Protein AF-A0A5M8P0I9-F1 (afdb_monomer_lite)

Radius of gyration: 17.27 Å; chains: 1; bounding box: 38×40×45 Å

pLDDT: mean 77.03, std 17.93, range [34.84, 97.38]

InterPro domains:
  IPR008886 Uncharacterised protein family UPF0227/Esterase YqiA [PF05728] (4-150)
  IPR029058 Alpha/Beta hydrolase fold [G3DSA:3.40.50.1820] (1-199)
  IPR029058 Alpha/Beta hydrolase fold [SSF53474] (3-134)

Sequence (243 aa):
MKTCIYIHGLESKGNSRTAGILCEEFAGILGIVEPKIDYSDIQSVVETIKVAIAKSSSCFLIGSSMGGFVALQFPSVPKILINPALRPTETGIAKRHPQLQSQLSTFLELERYIVEHEIQNCNLGDREDSLFTYGLFGLNDELFSYRAEFERDFNYTLPRNHIFTCPDGHRLSEATVRNQLKTLIEYYLIDSTIFHESHPYYSTFPLFGFDEEEYKRLGIEPPSEERFAKLTADREKILSKLK

Foldseek 3Di:
DEEEEEQEDAPDQDPDPLLVLVCVLCPVQYHYHYDGDHPLPLVVVLLSVVLVCLVGLHYAYEAAACRLLSSLLQQLHAYEYEQYPLQCLPLCVCVVDVSSVVCVVVSVVSSVSSLVPRQVCLQVVVHPSNVRYAYEYAPAAPRDHCQVVCCVSNVHDDDPDRYHYDPDYSDDDSVCSNPVVVVSVLVSLVVVLVVCVVPVVVLPDQSRPDDPVRCVVSVHDGQDPVSSVVVVVSSVVSVVVSD

Structure (mmCIF, N/CA/C/O backbone):
data_AF-A0A5M8P0I9-F1
#
_entry.id   AF-A0A5M8P0I9-F1
#
loop_
_atom_site.group_PDB
_atom_site.id
_atom_site.type_symbol
_atom_site.label_atom_id
_atom_site.label_alt_id
_atom_site.label_comp_id
_atom_site.label_asym_id
_atom_site.label_entity_id
_atom_site.label_seq_id
_atom_site.pdbx_PDB_ins_code
_atom_site.Cartn_x
_atom_site.Cartn_y
_atom_site.Cartn_z
_atom_site.occupancy
_atom_site.B_iso_or_equiv
_atom_site.auth_seq_id
_atom_site.auth_comp_id
_atom_site.auth_asym_id
_atom_site.auth_atom_id
_atom_site.pdbx_PDB_model_num
ATOM 1 N N . MET A 1 1 ? -15.937 4.176 11.740 1.00 73.00 1 MET A N 1
ATOM 2 C CA . MET A 1 1 ? -15.913 3.153 10.680 1.00 73.00 1 MET A CA 1
ATOM 3 C C . MET A 1 1 ? -14.477 3.089 10.195 1.00 73.00 1 MET A C 1
ATOM 5 O O . MET A 1 1 ? -13.906 4.154 9.975 1.00 73.00 1 MET A O 1
ATOM 9 N N . LYS A 1 2 ? -13.865 1.902 10.106 1.00 85.12 2 LYS A N 1
ATOM 10 C CA . LYS A 1 2 ? -12.466 1.772 9.662 1.00 85.12 2 LYS A CA 1
ATOM 11 C C . LYS A 1 2 ? -12.375 2.064 8.159 1.00 85.12 2 LYS A C 1
ATOM 13 O O . LYS A 1 2 ? -13.275 1.695 7.403 1.00 85.12 2 LYS A O 1
ATOM 18 N N . THR A 1 3 ? -11.330 2.774 7.748 1.00 92.69 3 THR A N 1
ATOM 19 C CA . THR A 1 3 ? -11.132 3.215 6.360 1.00 92.69 3 THR A CA 1
ATOM 20 C C . THR A 1 3 ? -9.980 2.449 5.717 1.00 92.69 3 THR A C 1
ATOM 22 O O . THR A 1 3 ? -8.895 2.368 6.279 1.00 92.69 3 THR A O 1
ATOM 25 N N . CYS A 1 4 ? -10.203 1.892 4.535 1.00 95.25 4 CYS A N 1
ATOM 26 C CA . CYS A 1 4 ? -9.159 1.367 3.668 1.00 95.25 4 CYS A CA 1
ATOM 27 C C . CYS A 1 4 ? -8.784 2.453 2.661 1.00 95.25 4 CYS A C 1
ATOM 29 O O . CYS A 1 4 ? -9.618 2.845 1.842 1.00 95.25 4 CYS A O 1
ATOM 31 N N . ILE A 1 5 ? -7.537 2.918 2.695 1.00 97.00 5 ILE A N 1
ATOM 32 C CA . ILE A 1 5 ? -6.997 3.819 1.674 1.00 97.00 5 ILE A CA 1
ATOM 33 C C . ILE A 1 5 ? -6.276 2.956 0.637 1.00 97.00 5 ILE A C 1
ATOM 35 O O . ILE A 1 5 ? -5.199 2.422 0.900 1.00 97.00 5 ILE A O 1
ATOM 39 N N . TYR A 1 6 ? -6.890 2.789 -0.532 1.00 97.38 6 TYR A N 1
ATOM 40 C CA . TYR A 1 6 ? -6.324 2.038 -1.646 1.00 97.38 6 TYR A CA 1
ATOM 41 C C . TYR A 1 6 ? -5.445 2.949 -2.513 1.00 97.38 6 TYR A C 1
ATOM 43 O O . TYR A 1 6 ? -5.921 3.914 -3.109 1.00 97.38 6 TYR A O 1
ATOM 51 N N . ILE A 1 7 ? -4.158 2.624 -2.595 1.00 97.31 7 ILE A N 1
ATOM 52 C CA . ILE A 1 7 ? -3.129 3.346 -3.341 1.00 97.31 7 ILE A CA 1
ATOM 53 C C . ILE A 1 7 ? -2.807 2.536 -4.598 1.00 97.31 7 ILE A C 1
ATOM 55 O O . ILE A 1 7 ? -2.229 1.444 -4.540 1.00 97.31 7 ILE A O 1
ATOM 59 N N . HIS A 1 8 ? -3.220 3.058 -5.750 1.00 94.69 8 HIS A N 1
ATOM 60 C CA . HIS A 1 8 ? -3.099 2.360 -7.026 1.00 94.69 8 HIS A CA 1
ATOM 61 C C . HIS A 1 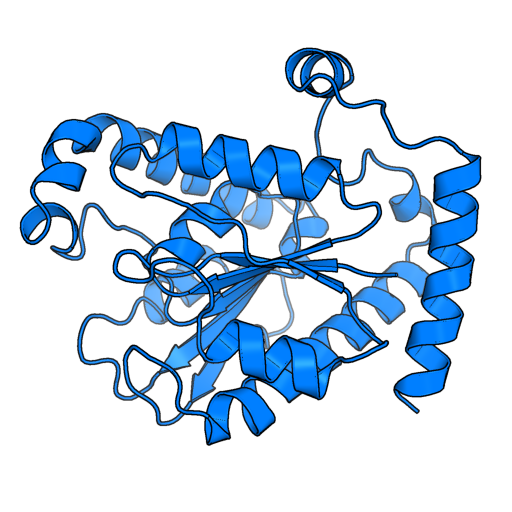8 ? -1.674 2.400 -7.601 1.00 94.69 8 HIS A C 1
ATOM 63 O O . HIS A 1 8 ? -0.868 3.238 -7.229 1.00 94.69 8 HIS A O 1
ATOM 69 N N . GLY A 1 9 ? -1.364 1.515 -8.554 1.00 91.88 9 GLY A N 1
ATOM 70 C CA . GLY A 1 9 ? -0.065 1.502 -9.241 1.00 91.88 9 GLY A CA 1
ATOM 71 C C . GLY A 1 9 ? 0.132 2.646 -10.250 1.00 91.88 9 GLY A C 1
ATOM 72 O O . GLY A 1 9 ? -0.800 3.389 -10.559 1.00 91.88 9 GLY A O 1
ATOM 73 N N . LEU A 1 10 ? 1.348 2.730 -10.805 1.00 86.44 10 LEU A N 1
ATOM 74 C CA . LEU A 1 10 ? 1.857 3.826 -11.648 1.00 86.44 10 LEU A CA 1
ATOM 75 C C . LEU A 1 10 ? 0.985 4.183 -12.865 1.00 86.44 10 LEU A C 1
ATOM 77 O O . LEU A 1 10 ? 0.804 5.355 -13.173 1.00 86.44 10 LEU A O 1
ATOM 81 N N . GLU A 1 11 ? 0.456 3.183 -13.569 1.00 79.50 11 GLU A N 1
ATOM 82 C CA . GLU A 1 11 ? -0.328 3.391 -14.799 1.00 79.50 11 GLU A CA 1
ATOM 83 C C . GLU A 1 11 ? -1.844 3.445 -14.559 1.00 79.50 11 GLU A C 1
ATOM 85 O O . GLU A 1 11 ? -2.632 3.543 -15.502 1.00 79.50 11 GLU A O 1
ATOM 90 N N . SER A 1 12 ? -2.274 3.354 -13.301 1.00 77.81 12 SER A N 1
ATOM 91 C CA . SER A 1 12 ? -3.680 3.508 -12.936 1.00 77.81 12 SER A CA 1
ATOM 92 C C . SER A 1 12 ? -4.015 4.995 -12.782 1.00 77.81 12 SER A C 1
ATOM 94 O O . SER A 1 12 ? -3.170 5.784 -12.373 1.00 77.81 12 SER A O 1
ATOM 96 N N . LYS A 1 13 ? -5.244 5.394 -13.127 1.00 62.38 13 LYS A N 1
ATOM 97 C CA . LYS A 1 13 ? -5.712 6.797 -13.090 1.00 62.38 13 LYS A CA 1
ATOM 98 C C . LYS A 1 13 ? -6.834 7.017 -12.058 1.00 62.38 13 LYS A C 1
ATOM 100 O O . LYS A 1 13 ? -7.687 7.884 -12.244 1.00 62.38 13 LYS A O 1
ATOM 105 N N . GLY A 1 14 ? -6.855 6.208 -10.996 1.00 61.22 14 GLY A N 1
ATOM 106 C CA . GLY A 1 14 ? -7.993 6.062 -10.077 1.00 61.22 14 GLY A CA 1
ATOM 107 C C . GLY A 1 14 ? -9.139 5.221 -10.661 1.00 61.22 14 GLY A C 1
ATOM 108 O O . GLY A 1 14 ? -9.108 4.852 -11.837 1.00 61.22 14 GLY A O 1
ATOM 109 N N . ASN A 1 15 ? -10.144 4.906 -9.836 1.00 63.69 15 ASN A N 1
ATOM 110 C CA . ASN A 1 15 ? -11.206 3.931 -10.123 1.00 63.69 15 ASN A CA 1
ATOM 111 C C . ASN A 1 15 ? -10.649 2.565 -10.537 1.00 63.69 15 ASN A C 1
ATOM 113 O O . ASN A 1 15 ? -11.092 1.964 -11.523 1.00 63.69 15 ASN A O 1
ATOM 117 N N . SER A 1 16 ? -9.633 2.078 -9.826 1.00 81.69 16 SER A N 1
ATOM 118 C CA . SER A 1 16 ? -9.094 0.758 -10.121 1.00 81.69 16 SER A CA 1
ATOM 119 C C . SER A 1 16 ? -10.180 -0.302 -9.947 1.00 81.69 16 SER A C 1
ATOM 121 O O . SER A 1 16 ? -11.006 -0.246 -9.034 1.00 81.69 16 SER A O 1
ATOM 123 N N . ARG A 1 17 ? -10.152 -1.320 -10.815 1.00 90.25 17 ARG A N 1
ATOM 124 C CA . ARG A 1 17 ? -11.049 -2.480 -10.704 1.00 90.25 17 ARG A CA 1
ATOM 125 C C . ARG A 1 17 ? -11.017 -3.066 -9.290 1.00 90.25 17 ARG A C 1
ATOM 127 O O . ARG A 1 17 ? -12.058 -3.403 -8.745 1.00 90.25 17 ARG A O 1
ATOM 134 N N . THR A 1 18 ? -9.827 -3.147 -8.697 1.00 92.50 18 THR A N 1
ATOM 135 C CA . THR A 1 18 ? -9.636 -3.640 -7.332 1.00 92.50 18 THR A CA 1
ATOM 136 C C . THR A 1 18 ? -10.385 -2.787 -6.313 1.00 92.50 18 THR A C 1
ATOM 138 O O . THR A 1 18 ? -11.168 -3.339 -5.552 1.00 92.50 18 THR A O 1
ATOM 141 N N . ALA A 1 19 ? -10.211 -1.460 -6.315 1.00 92.81 19 ALA A N 1
ATOM 142 C CA . ALA A 1 19 ? -10.924 -0.583 -5.385 1.00 92.81 19 ALA A CA 1
ATOM 143 C C . ALA A 1 19 ? -12.449 -0.654 -5.570 1.00 92.81 19 ALA A C 1
ATOM 145 O O . ALA A 1 19 ? -13.178 -0.679 -4.581 1.00 92.81 19 ALA A O 1
ATOM 146 N N . GLY A 1 20 ? -12.924 -0.754 -6.817 1.00 93.88 20 GLY A N 1
ATOM 147 C CA . GLY A 1 20 ? -14.343 -0.950 -7.127 1.00 93.88 20 GLY A CA 1
ATOM 148 C C . GLY A 1 20 ? -14.906 -2.231 -6.508 1.00 93.88 20 GLY A C 1
ATOM 149 O O . GLY A 1 20 ? -15.881 -2.171 -5.764 1.00 93.88 20 GLY A O 1
ATOM 150 N N . ILE A 1 21 ? -14.237 -3.368 -6.726 1.00 95.38 21 ILE A N 1
ATOM 151 C CA . ILE A 1 21 ? -14.630 -4.654 -6.131 1.00 95.38 21 ILE A CA 1
ATOM 152 C C . ILE A 1 21 ? -14.601 -4.579 -4.600 1.00 95.38 21 ILE A C 1
ATOM 154 O O . ILE A 1 21 ? -15.533 -5.036 -3.948 1.00 95.38 21 ILE A O 1
ATOM 158 N N . LEU A 1 22 ? -13.564 -3.982 -4.004 1.00 94.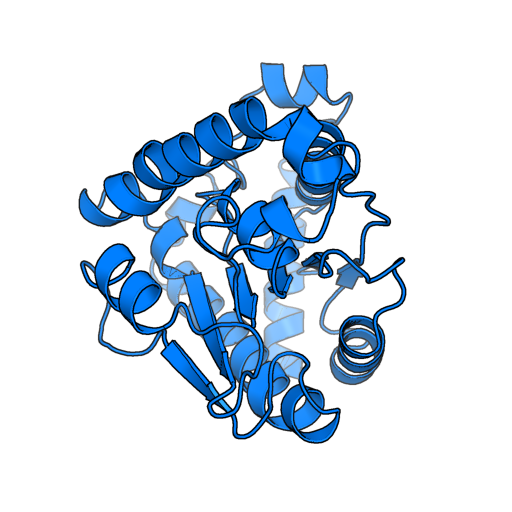94 22 LEU A N 1
ATOM 159 C CA . LEU A 1 22 ? -13.484 -3.832 -2.547 1.00 94.94 22 LEU A CA 1
ATOM 160 C C . LEU A 1 22 ? -14.620 -2.958 -1.994 1.00 94.94 22 LEU A C 1
ATOM 162 O O . LEU A 1 22 ? -15.134 -3.238 -0.914 1.00 94.94 22 LEU A O 1
ATOM 166 N N . CYS A 1 23 ? -15.029 -1.919 -2.724 1.00 95.25 23 CYS A N 1
ATOM 167 C CA . CYS A 1 23 ? -16.162 -1.073 -2.350 1.00 95.25 23 CYS A CA 1
ATOM 168 C C . CYS A 1 23 ? -17.477 -1.866 -2.326 1.00 95.25 23 CYS A C 1
ATOM 170 O O . CYS A 1 23 ? -18.272 -1.699 -1.403 1.00 95.25 23 CYS A O 1
ATOM 172 N N . GLU A 1 24 ? -17.677 -2.760 -3.299 1.00 95.12 24 GLU A N 1
ATOM 173 C CA . GLU A 1 24 ? -18.827 -3.670 -3.345 1.00 95.12 24 GLU A CA 1
ATOM 174 C C . GLU A 1 24 ? -18.795 -4.689 -2.196 1.00 95.12 24 GLU A C 1
ATOM 176 O O . GLU A 1 24 ? -19.760 -4.798 -1.442 1.00 95.12 24 GLU A O 1
ATOM 181 N N . GLU A 1 25 ? -17.680 -5.407 -2.036 1.00 92.50 25 GLU A N 1
ATOM 182 C CA . GLU A 1 25 ? -17.529 -6.499 -1.061 1.00 92.50 25 GLU A CA 1
ATOM 183 C C . GLU A 1 25 ? -17.620 -6.021 0.394 1.00 92.50 25 GLU A C 1
ATOM 185 O O . GLU A 1 25 ? -18.135 -6.732 1.256 1.00 92.50 25 GLU A O 1
ATOM 190 N N . PHE A 1 26 ? -17.143 -4.807 0.683 1.00 92.94 26 PHE A N 1
ATOM 191 C CA . PHE A 1 26 ? -17.115 -4.248 2.037 1.00 92.94 26 PHE A CA 1
ATOM 192 C C . PHE A 1 26 ? -18.139 -3.128 2.257 1.00 92.94 26 PHE A C 1
ATOM 194 O O . PHE A 1 26 ? -18.014 -2.347 3.211 1.00 92.94 26 PHE A O 1
ATOM 201 N N . ALA A 1 27 ? -19.174 -3.053 1.416 1.00 92.75 27 ALA A N 1
ATOM 202 C CA . ALA A 1 27 ? -20.224 -2.047 1.514 1.00 92.75 27 ALA A CA 1
ATOM 203 C C . ALA A 1 27 ? -20.867 -2.027 2.916 1.00 92.75 27 ALA A C 1
ATOM 205 O O . ALA A 1 27 ? -21.425 -3.006 3.412 1.00 92.75 27 ALA A O 1
ATOM 206 N N . GLY A 1 28 ? -20.781 -0.877 3.591 1.00 88.00 28 GLY A N 1
ATOM 207 C CA . GLY A 1 28 ? -21.314 -0.698 4.945 1.00 88.00 28 GLY A CA 1
ATOM 208 C C . GLY A 1 28 ? -20.509 -1.381 6.061 1.00 88.00 28 GLY A C 1
ATOM 209 O O . GLY A 1 28 ? -20.982 -1.397 7.205 1.00 88.00 28 GLY A O 1
ATOM 210 N N . ILE A 1 29 ? -19.332 -1.931 5.749 1.00 87.50 29 ILE A N 1
ATOM 211 C CA . ILE A 1 29 ? -18.356 -2.490 6.699 1.00 87.50 29 ILE A CA 1
ATOM 212 C C . ILE A 1 29 ? -17.117 -1.585 6.757 1.00 87.50 29 ILE A C 1
ATOM 214 O O . ILE A 1 29 ? -16.729 -1.153 7.844 1.00 87.50 29 ILE A O 1
ATOM 218 N N . LEU A 1 30 ? -16.541 -1.249 5.597 1.00 90.50 30 LEU A N 1
ATOM 219 C CA . LEU A 1 30 ? -15.376 -0.371 5.465 1.00 90.50 30 LEU A CA 1
ATOM 220 C C . LEU A 1 30 ? -15.691 0.853 4.607 1.00 90.50 30 LEU A C 1
ATOM 222 O O . LEU A 1 30 ? -16.445 0.781 3.639 1.00 90.50 30 LEU A O 1
ATOM 226 N N . GLY A 1 31 ? -15.055 1.978 4.932 1.00 93.69 31 GLY A N 1
ATOM 227 C CA . GLY A 1 31 ? -14.925 3.075 3.976 1.00 93.69 31 GLY A CA 1
ATOM 228 C C . GLY A 1 31 ? -13.782 2.768 3.017 1.00 93.69 31 GLY A C 1
ATOM 229 O O . GLY A 1 31 ? -12.651 2.646 3.474 1.00 93.69 31 GLY A O 1
ATOM 230 N N . ILE A 1 32 ? -14.046 2.640 1.717 1.00 95.19 32 ILE A N 1
ATOM 231 C CA . ILE A 1 32 ? -12.990 2.494 0.706 1.00 95.19 32 ILE A CA 1
ATOM 232 C C . ILE A 1 32 ? -12.711 3.866 0.092 1.00 95.19 32 ILE A C 1
ATOM 234 O O . ILE A 1 32 ? -13.604 4.494 -0.474 1.00 95.19 32 ILE A O 1
ATOM 238 N N . VAL A 1 33 ? -11.472 4.337 0.218 1.00 94.88 33 VAL A N 1
ATOM 239 C CA . VAL A 1 33 ? -11.001 5.601 -0.355 1.00 94.88 33 VAL A CA 1
ATOM 240 C C . VAL A 1 33 ? -9.885 5.291 -1.339 1.00 94.88 33 VAL A C 1
ATOM 242 O O . VAL A 1 33 ? -8.885 4.693 -0.965 1.00 94.88 33 VAL A O 1
ATOM 245 N N . GLU A 1 34 ? -10.030 5.728 -2.586 1.00 94.69 34 GLU A N 1
ATOM 246 C CA . GLU A 1 34 ? -8.976 5.652 -3.601 1.00 94.69 34 GLU A CA 1
ATOM 247 C C . GLU A 1 34 ? -8.584 7.079 -4.012 1.00 94.69 34 GLU A C 1
ATOM 249 O O . GLU A 1 34 ? -9.288 7.710 -4.810 1.00 94.69 34 GLU A O 1
ATOM 254 N N . PRO A 1 35 ? -7.506 7.642 -3.436 1.00 93.56 35 PRO A N 1
ATOM 255 C CA . PRO A 1 35 ? -7.041 8.968 -3.810 1.00 93.56 35 PRO A CA 1
ATOM 256 C C . PRO A 1 35 ? -6.616 9.004 -5.280 1.00 93.56 35 PRO A C 1
ATOM 258 O O . PRO A 1 35 ? -5.962 8.088 -5.777 1.00 93.56 35 PRO A O 1
ATOM 261 N N . LYS A 1 36 ? -6.963 10.090 -5.976 1.00 90.81 36 LYS A N 1
ATOM 262 C CA . LYS A 1 36 ? -6.436 10.358 -7.317 1.00 90.81 36 LYS A CA 1
ATOM 263 C C . LYS A 1 36 ? -5.003 10.850 -7.173 1.00 90.81 36 LYS A C 1
ATOM 265 O O . LYS A 1 36 ? -4.795 11.924 -6.615 1.00 90.81 36 LYS A O 1
ATOM 270 N N . ILE A 1 37 ? -4.048 10.072 -7.664 1.00 91.19 37 ILE A N 1
ATOM 271 C CA . ILE A 1 37 ? -2.619 10.360 -7.528 1.00 91.19 37 ILE A CA 1
ATOM 272 C C . ILE A 1 37 ? -1.937 10.352 -8.896 1.00 91.19 37 ILE A C 1
ATOM 274 O O . ILE A 1 37 ? -2.316 9.587 -9.785 1.00 91.19 37 ILE A O 1
ATOM 278 N N . ASP A 1 38 ? -0.931 11.212 -9.050 1.00 90.06 38 ASP A N 1
ATOM 279 C CA . ASP A 1 38 ? -0.070 11.283 -10.229 1.00 90.06 38 ASP A CA 1
ATOM 280 C C . ASP A 1 38 ? 1.391 11.130 -9.809 1.00 90.06 38 ASP A C 1
ATOM 282 O O . ASP A 1 38 ? 1.952 11.959 -9.099 1.00 90.06 38 ASP A O 1
ATOM 286 N N . TYR A 1 39 ? 2.013 10.055 -10.273 1.00 89.62 39 TYR A N 1
ATOM 287 C CA . TYR A 1 39 ? 3.393 9.707 -9.956 1.00 89.62 39 TYR A CA 1
ATOM 288 C C . TYR A 1 39 ? 4.439 10.557 -10.690 1.00 89.62 39 TYR A C 1
ATOM 290 O O . TYR A 1 39 ? 5.638 10.367 -10.471 1.00 89.62 39 TYR A O 1
ATOM 298 N N . SER A 1 40 ? 4.028 11.497 -11.548 1.00 87.62 40 SER A N 1
ATOM 299 C CA . SER A 1 40 ? 4.942 12.516 -12.079 1.00 87.62 40 SER A CA 1
ATOM 300 C C . SER A 1 40 ? 5.510 13.437 -10.994 1.00 87.62 40 SER A C 1
ATOM 302 O O . SER A 1 40 ? 6.485 14.130 -11.262 1.00 87.62 40 SER A O 1
ATOM 304 N N . ASP A 1 41 ? 4.908 13.447 -9.803 1.00 90.81 41 ASP A N 1
ATOM 305 C CA . ASP A 1 41 ? 5.413 14.109 -8.601 1.00 90.81 41 ASP A CA 1
ATOM 306 C C . ASP A 1 41 ? 5.192 13.201 -7.380 1.00 90.81 41 ASP A C 1
ATOM 308 O O . ASP A 1 41 ? 4.130 13.199 -6.752 1.00 90.81 41 ASP A O 1
ATOM 312 N N . ILE A 1 42 ? 6.202 12.399 -7.040 1.00 91.88 42 ILE A N 1
ATOM 313 C CA . ILE A 1 42 ? 6.111 11.421 -5.950 1.00 91.88 42 ILE A CA 1
ATOM 314 C C . ILE A 1 42 ? 5.903 12.081 -4.579 1.00 91.88 42 ILE A C 1
ATOM 316 O O . ILE A 1 42 ? 5.238 11.500 -3.721 1.00 91.88 42 ILE A O 1
ATOM 320 N N . GLN A 1 43 ? 6.410 13.300 -4.363 1.00 91.88 43 GLN A N 1
ATOM 321 C CA . GLN A 1 43 ? 6.218 14.010 -3.095 1.00 91.88 43 GLN A CA 1
ATOM 322 C C . GLN A 1 43 ? 4.760 14.434 -2.931 1.00 91.88 43 GLN A C 1
ATOM 324 O O . GLN A 1 43 ? 4.178 14.239 -1.863 1.00 91.88 43 GLN A O 1
ATOM 329 N N . SER A 1 44 ? 4.144 14.934 -4.003 1.00 93.81 44 SER A N 1
ATOM 330 C CA . SER A 1 44 ? 2.716 15.265 -4.019 1.00 93.81 44 SER A CA 1
ATOM 331 C C . SER A 1 44 ? 1.833 14.035 -3.783 1.00 93.81 44 SER A C 1
ATOM 333 O O . SER A 1 44 ? 0.828 14.113 -3.068 1.00 93.81 44 SER A O 1
ATOM 335 N N . VAL A 1 45 ? 2.231 12.864 -4.299 1.00 95.19 45 VAL A N 1
ATOM 336 C CA . VAL A 1 45 ? 1.553 11.593 -3.993 1.00 95.19 45 VAL A CA 1
ATOM 337 C C . VAL A 1 45 ? 1.620 11.278 -2.500 1.00 95.19 45 VAL A C 1
ATOM 339 O O . VAL A 1 45 ? 0.579 11.031 -1.891 1.00 95.19 45 VAL A O 1
ATOM 342 N N . VAL A 1 46 ? 2.810 11.315 -1.893 1.00 95.00 46 VAL A N 1
ATOM 343 C CA . VAL A 1 46 ? 2.981 11.057 -0.451 1.00 95.00 46 VAL A CA 1
ATOM 344 C C . VAL A 1 46 ? 2.136 12.030 0.377 1.00 95.00 46 VAL A C 1
ATOM 346 O O . VAL A 1 46 ? 1.401 11.600 1.263 1.00 95.00 46 VAL A O 1
ATOM 349 N N . GLU A 1 47 ? 2.149 13.321 0.048 1.00 94.06 47 GLU A N 1
ATOM 350 C CA . GLU A 1 47 ? 1.344 14.332 0.744 1.00 94.06 47 GLU A CA 1
ATOM 351 C C . GLU A 1 47 ? -0.168 14.077 0.593 1.00 94.06 47 GLU A C 1
ATOM 353 O O . GLU A 1 47 ? -0.931 14.139 1.557 1.00 94.06 47 GLU A O 1
ATOM 358 N N . THR A 1 48 ? -0.615 13.676 -0.598 1.00 95.88 48 THR A N 1
ATOM 359 C CA . THR A 1 48 ? -2.019 13.315 -0.843 1.00 95.88 48 THR A CA 1
ATOM 360 C C . THR A 1 48 ? -2.470 12.149 0.040 1.00 95.88 48 THR A C 1
ATOM 362 O O . THR A 1 48 ? -3.555 12.196 0.630 1.00 95.88 48 THR A O 1
ATOM 365 N N . ILE A 1 49 ? -1.643 11.107 0.164 1.00 96.25 49 ILE A N 1
ATOM 366 C CA . ILE A 1 49 ? -1.945 9.957 1.025 1.00 96.25 49 ILE A CA 1
ATOM 367 C C . ILE A 1 49 ? -1.927 10.363 2.498 1.00 96.25 49 ILE A C 1
ATOM 369 O O . ILE A 1 49 ? -2.828 9.985 3.248 1.00 96.25 49 ILE A O 1
ATOM 373 N N . LYS A 1 50 ? -0.975 11.203 2.904 1.00 92.81 50 LYS A N 1
ATOM 374 C CA . LYS A 1 50 ? -0.890 11.736 4.265 1.00 92.81 50 LYS A CA 1
ATOM 375 C C . LYS A 1 50 ? -2.154 12.490 4.677 1.00 92.81 50 LYS A C 1
ATOM 377 O O . LYS A 1 50 ? -2.713 12.236 5.743 1.00 92.81 50 LYS A O 1
ATOM 382 N N . VAL A 1 51 ? -2.668 13.355 3.802 1.00 92.94 51 VAL A N 1
ATOM 383 C CA . VAL A 1 51 ? -3.941 14.060 4.010 1.00 92.94 51 VAL A CA 1
ATOM 384 C C . VAL A 1 51 ? -5.114 13.079 4.119 1.00 92.94 51 VAL A C 1
ATOM 386 O O . VAL A 1 51 ? -6.005 13.277 4.948 1.00 92.94 51 VAL A O 1
ATOM 389 N N . ALA A 1 52 ? -5.143 12.017 3.308 1.00 92.94 52 ALA A N 1
ATOM 390 C CA . ALA A 1 52 ? -6.189 10.995 3.380 1.00 92.94 52 ALA A CA 1
ATOM 391 C C . ALA A 1 52 ? -6.157 10.217 4.711 1.00 92.94 52 ALA A C 1
ATOM 393 O O . ALA A 1 52 ? -7.213 9.961 5.300 1.00 92.94 52 ALA A O 1
ATOM 394 N N . ILE A 1 53 ? -4.958 9.900 5.209 1.00 89.75 53 ILE A N 1
ATOM 395 C CA . ILE A 1 53 ? -4.742 9.280 6.522 1.00 89.75 53 ILE A CA 1
ATOM 396 C C . ILE A 1 53 ? -5.257 10.207 7.626 1.00 89.75 53 ILE A C 1
ATOM 398 O O . ILE A 1 53 ? -6.121 9.803 8.397 1.00 89.75 53 ILE A O 1
ATOM 402 N N . ALA A 1 54 ? -4.825 11.470 7.652 1.00 87.25 54 ALA A N 1
ATOM 403 C CA . ALA A 1 54 ? -5.205 12.432 8.691 1.00 87.25 54 ALA A CA 1
ATOM 404 C C . ALA A 1 54 ? -6.717 12.751 8.721 1.00 87.25 54 ALA A C 1
ATOM 406 O O . ALA A 1 54 ? -7.298 13.010 9.777 1.00 87.25 54 ALA A O 1
ATOM 407 N N . LYS A 1 55 ? -7.400 12.688 7.570 1.00 88.12 55 LYS A N 1
ATOM 408 C CA . LYS A 1 55 ? -8.869 12.808 7.496 1.00 88.12 55 LYS A CA 1
ATOM 409 C C . LYS A 1 55 ? -9.597 11.584 8.056 1.00 88.12 55 LYS A C 1
ATOM 411 O O . LYS A 1 55 ? -10.762 11.690 8.447 1.00 88.12 55 LYS A O 1
ATOM 416 N N . SER A 1 56 ? -8.932 10.437 8.128 1.00 83.31 56 SER A N 1
ATOM 417 C CA . SER A 1 56 ? -9.505 9.181 8.603 1.00 83.31 56 SER A CA 1
ATOM 418 C C . SER A 1 56 ? -9.319 9.036 10.113 1.00 83.31 56 SER A C 1
ATOM 420 O O . SER A 1 56 ? -8.242 9.258 10.644 1.00 83.31 56 SER A O 1
ATOM 422 N N . SER A 1 57 ? -10.367 8.642 10.840 1.00 76.62 57 SER A N 1
ATOM 423 C CA . SER A 1 57 ? -10.253 8.421 12.293 1.00 76.62 57 SER A CA 1
ATOM 424 C C . SER A 1 57 ? -9.542 7.109 12.642 1.00 76.62 57 SER A C 1
ATOM 426 O O . SER A 1 57 ? -8.959 6.992 13.706 1.00 76.62 57 SER A O 1
ATOM 428 N N . SER A 1 58 ? -9.632 6.107 11.768 1.00 82.44 58 SER A N 1
ATOM 429 C CA . SER A 1 58 ? -8.902 4.839 11.838 1.00 82.44 58 SER A CA 1
ATOM 430 C C . SER A 1 58 ? -8.775 4.326 10.411 1.00 82.44 58 SER A C 1
ATOM 432 O O . SER A 1 58 ? -9.791 4.214 9.711 1.00 82.44 58 SER A O 1
ATOM 434 N N . CYS A 1 59 ? -7.551 4.060 9.959 1.00 89.06 59 CYS A N 1
ATOM 435 C CA . CYS A 1 59 ? -7.324 3.571 8.608 1.00 89.06 59 CYS A CA 1
ATOM 436 C C . CYS A 1 59 ? -6.231 2.512 8.514 1.00 89.06 59 CYS A C 1
ATOM 438 O O . CYS A 1 59 ? -5.477 2.274 9.453 1.00 89.06 59 CYS A O 1
ATOM 440 N N . PHE A 1 60 ? -6.202 1.854 7.365 1.00 91.81 60 PHE A N 1
ATOM 441 C CA . PHE A 1 60 ? -5.101 1.026 6.905 1.00 91.81 60 PHE A CA 1
ATOM 442 C C . PHE A 1 60 ? -4.924 1.241 5.407 1.00 91.81 60 PHE A C 1
ATOM 444 O O . PHE A 1 60 ? -5.846 1.700 4.721 1.00 91.81 60 PHE A O 1
ATOM 451 N N . LEU A 1 61 ? -3.738 0.925 4.909 1.00 95.44 61 LEU A N 1
ATOM 452 C CA . LEU A 1 61 ? -3.384 1.123 3.513 1.00 95.44 61 LEU A CA 1
ATOM 453 C C . LEU A 1 61 ? -3.486 -0.194 2.752 1.00 95.44 61 LEU A C 1
ATOM 455 O O . LEU A 1 61 ? -3.127 -1.254 3.260 1.00 95.4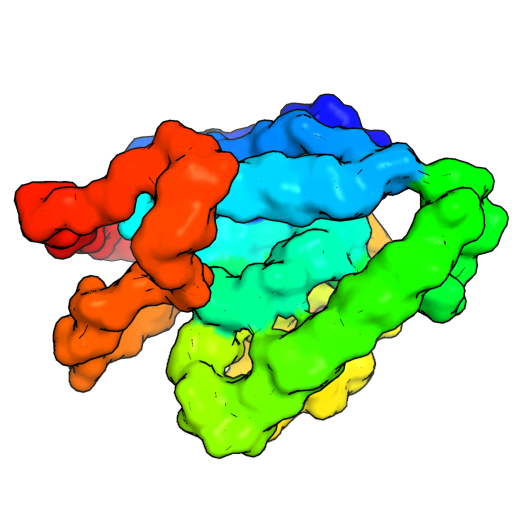4 61 LEU A O 1
ATOM 459 N N . ILE A 1 62 ? -3.918 -0.124 1.499 1.00 97.31 62 ILE A N 1
ATOM 460 C CA . ILE A 1 62 ? -3.670 -1.186 0.527 1.00 97.31 62 ILE A CA 1
ATOM 461 C C . ILE A 1 62 ? -2.891 -0.570 -0.621 1.00 97.31 62 ILE A C 1
ATOM 463 O O . ILE A 1 62 ? -3.410 0.300 -1.310 1.00 97.31 62 ILE A O 1
ATOM 467 N N . GLY A 1 63 ? -1.651 -1.000 -0.827 1.00 96.81 63 GLY A N 1
ATOM 468 C CA . GLY A 1 63 ? -0.783 -0.458 -1.869 1.00 96.81 63 GLY A CA 1
ATOM 469 C C . GLY A 1 63 ? -0.460 -1.504 -2.923 1.00 96.81 63 GLY A C 1
ATOM 470 O O . GLY A 1 63 ? 0.080 -2.554 -2.591 1.00 96.81 63 GLY A O 1
ATOM 471 N N . SER A 1 64 ? -0.746 -1.222 -4.196 1.00 95.56 64 SER A N 1
ATOM 472 C CA . SER A 1 64 ? -0.406 -2.125 -5.306 1.00 95.56 64 SER A CA 1
ATOM 473 C C . SER A 1 64 ? 0.756 -1.593 -6.140 1.00 95.56 64 SER A C 1
ATOM 475 O O . SER A 1 64 ? 0.716 -0.442 -6.575 1.00 95.56 64 SER A O 1
ATOM 477 N N . SER A 1 65 ? 1.773 -2.420 -6.417 1.00 93.75 65 SER A N 1
ATOM 478 C CA . SER A 1 65 ? 2.924 -2.036 -7.251 1.00 93.75 65 SER A CA 1
ATOM 479 C C . SER A 1 65 ? 3.613 -0.774 -6.710 1.00 93.75 65 SER A C 1
ATOM 481 O O . SER A 1 65 ? 4.047 -0.761 -5.555 1.00 93.75 65 SER A O 1
ATOM 483 N N . MET A 1 66 ? 3.670 0.313 -7.487 1.00 93.38 66 MET A N 1
ATOM 484 C CA . MET A 1 66 ? 4.153 1.625 -7.029 1.00 93.38 66 MET A CA 1
ATOM 485 C C . MET A 1 66 ? 3.328 2.209 -5.865 1.00 93.38 66 MET A C 1
ATOM 487 O O . MET A 1 66 ? 3.850 2.942 -5.031 1.00 93.38 66 MET A O 1
ATOM 491 N N . GLY A 1 67 ? 2.049 1.857 -5.743 1.00 95.62 67 GLY A N 1
ATOM 492 C CA . GLY A 1 67 ? 1.245 2.196 -4.570 1.00 95.62 67 GLY A CA 1
ATOM 493 C C . GLY A 1 67 ? 1.722 1.488 -3.304 1.00 95.62 67 GLY A C 1
ATOM 494 O O . GLY A 1 67 ? 1.614 2.043 -2.216 1.00 95.62 67 GLY A O 1
ATOM 495 N N . GLY A 1 68 ? 2.320 0.299 -3.441 1.00 95.19 68 GLY A N 1
ATOM 496 C CA . GLY A 1 68 ? 2.978 -0.403 -2.339 1.00 95.19 68 GLY A CA 1
ATOM 497 C C . GLY A 1 68 ? 4.231 0.326 -1.853 1.00 95.19 68 GLY A C 1
ATOM 498 O O . GLY A 1 68 ? 4.424 0.468 -0.650 1.00 95.19 68 GLY A O 1
ATOM 499 N N . PHE A 1 69 ? 5.028 0.872 -2.778 1.00 94.31 69 PHE A N 1
ATOM 500 C CA . PHE A 1 69 ? 6.165 1.738 -2.444 1.00 94.31 69 PHE A CA 1
ATOM 501 C C . PHE A 1 69 ? 5.737 2.975 -1.645 1.00 94.31 69 PHE A C 1
ATOM 503 O O . PHE A 1 69 ? 6.350 3.314 -0.636 1.00 94.31 69 PHE A O 1
ATOM 510 N N . VAL A 1 70 ? 4.658 3.633 -2.077 1.00 95.88 70 VAL A N 1
ATOM 511 C CA . VAL A 1 70 ? 4.107 4.800 -1.375 1.00 95.88 70 VAL A CA 1
ATOM 512 C C . VAL A 1 70 ? 3.554 4.411 -0.006 1.00 95.88 70 VAL A C 1
ATOM 514 O O . VAL A 1 70 ? 3.792 5.126 0.959 1.00 95.88 70 VAL A O 1
ATOM 517 N N . ALA A 1 71 ? 2.854 3.278 0.110 1.00 94.88 71 ALA A N 1
ATOM 518 C CA . ALA A 1 71 ? 2.319 2.809 1.390 1.00 94.88 71 ALA A CA 1
ATOM 519 C C . ALA A 1 71 ? 3.419 2.616 2.449 1.00 94.88 71 ALA A C 1
ATOM 521 O O . ALA A 1 71 ? 3.197 2.896 3.623 1.00 94.88 71 ALA A O 1
ATOM 522 N N . LEU A 1 72 ? 4.613 2.185 2.033 1.00 91.75 72 LEU A N 1
ATOM 523 C CA . LEU A 1 72 ? 5.771 1.997 2.912 1.00 91.75 72 LEU A CA 1
ATOM 524 C C . LEU A 1 72 ? 6.360 3.305 3.463 1.00 91.75 72 LEU A C 1
ATOM 526 O O . LEU A 1 72 ? 7.115 3.264 4.428 1.00 91.75 72 LEU A O 1
ATOM 530 N N . GLN A 1 73 ? 5.983 4.465 2.917 1.00 92.06 73 GLN A N 1
ATOM 531 C CA . GLN A 1 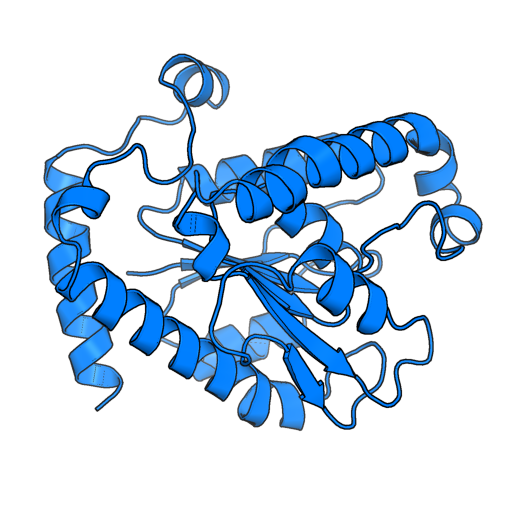73 ? 6.362 5.776 3.463 1.00 92.06 73 GLN A CA 1
ATOM 532 C C . GLN A 1 73 ? 5.619 6.118 4.765 1.00 92.06 73 GLN A C 1
ATOM 534 O O . GLN A 1 73 ? 5.855 7.173 5.348 1.00 92.06 73 GLN A O 1
ATOM 539 N N . PHE A 1 74 ? 4.720 5.243 5.229 1.00 89.19 74 PHE A N 1
ATOM 540 C CA . PHE A 1 74 ? 3.901 5.452 6.422 1.00 89.19 74 PHE A CA 1
ATOM 541 C C . PHE A 1 74 ? 4.125 4.327 7.442 1.00 89.19 74 PHE A C 1
ATOM 543 O O . PHE A 1 74 ? 3.312 3.398 7.523 1.00 89.19 74 PHE A O 1
ATOM 550 N N . PRO A 1 75 ? 5.218 4.379 8.229 1.00 78.50 75 PRO A N 1
ATOM 551 C CA . PRO A 1 75 ? 5.613 3.240 9.044 1.00 78.50 75 PRO A CA 1
ATOM 552 C C . PRO A 1 75 ? 4.585 2.801 10.087 1.00 78.50 75 PRO A C 1
ATOM 554 O O . PRO A 1 75 ? 4.270 1.624 10.215 1.00 78.50 75 PRO A O 1
ATOM 557 N N . SER A 1 76 ? 3.959 3.770 10.756 1.00 76.31 76 SER A N 1
ATOM 558 C CA . SER A 1 76 ? 2.953 3.531 11.801 1.00 76.31 76 SER A CA 1
ATOM 559 C C . SER A 1 76 ? 1.536 3.281 11.272 1.00 76.31 76 SER A C 1
ATOM 561 O O . SER A 1 76 ? 0.573 3.351 12.028 1.00 76.31 76 SER A O 1
ATOM 563 N N . VAL A 1 77 ? 1.373 3.021 9.972 1.00 83.88 77 VAL A N 1
ATOM 564 C CA . VAL A 1 77 ? 0.060 2.726 9.388 1.00 83.88 77 VAL A CA 1
ATOM 565 C C . VAL A 1 77 ? 0.023 1.272 8.924 1.00 83.88 77 VAL A C 1
ATOM 567 O O . VAL A 1 77 ? 0.812 0.904 8.048 1.00 83.88 77 VAL A O 1
ATOM 570 N N . PRO A 1 78 ? -0.900 0.444 9.448 1.00 86.00 78 PRO A N 1
ATOM 571 C CA . PRO A 1 78 ? -1.091 -0.924 8.981 1.00 86.00 78 PRO A CA 1
ATOM 572 C C . PRO A 1 78 ? -1.320 -0.976 7.474 1.00 86.00 78 PRO A C 1
ATOM 574 O O . PRO A 1 78 ? -2.009 -0.110 6.917 1.00 86.00 78 PRO A O 1
ATOM 577 N N . LYS A 1 79 ? -0.768 -1.987 6.802 1.00 90.31 79 LYS A N 1
ATOM 578 C CA . LYS A 1 79 ? -0.760 -2.017 5.340 1.00 90.31 79 LYS A CA 1
ATOM 579 C C . LYS A 1 79 ? -0.792 -3.429 4.758 1.00 90.31 79 LYS A C 1
ATOM 581 O O . LYS A 1 79 ? -0.119 -4.335 5.230 1.00 90.31 79 LYS A O 1
ATOM 586 N N . ILE A 1 80 ? -1.555 -3.598 3.682 1.00 93.88 80 ILE A N 1
ATOM 587 C CA . ILE A 1 80 ? -1.521 -4.783 2.819 1.00 93.88 80 ILE A CA 1
ATOM 588 C C . ILE A 1 80 ? -0.890 -4.369 1.491 1.00 93.88 80 ILE A C 1
ATOM 590 O O . ILE A 1 80 ? -1.370 -3.468 0.804 1.00 93.88 80 ILE A O 1
ATOM 594 N N . LEU A 1 81 ? 0.197 -5.023 1.117 1.00 95.12 81 LEU A N 1
ATOM 595 C CA . LEU A 1 81 ? 0.977 -4.713 -0.068 1.00 95.12 81 LEU A CA 1
ATOM 596 C C . LEU A 1 81 ? 0.736 -5.771 -1.140 1.00 95.12 81 LEU A C 1
ATOM 598 O O . LEU A 1 81 ? 0.915 -6.958 -0.896 1.00 95.12 81 LEU A O 1
ATOM 602 N N . ILE A 1 82 ? 0.352 -5.349 -2.338 1.00 96.31 82 ILE A N 1
ATOM 603 C CA . ILE A 1 82 ? 0.062 -6.234 -3.469 1.00 96.31 82 ILE A CA 1
ATOM 604 C C . ILE A 1 82 ? 1.157 -6.051 -4.510 1.00 96.31 82 ILE A C 1
ATOM 606 O O . ILE A 1 82 ? 1.255 -4.971 -5.098 1.00 96.31 82 ILE A O 1
ATOM 610 N N . ASN A 1 83 ? 1.962 -7.088 -4.751 1.00 94.62 83 ASN A N 1
ATOM 611 C CA . ASN A 1 83 ? 3.111 -7.029 -5.667 1.00 94.62 83 ASN A CA 1
ATOM 612 C C . ASN A 1 83 ? 3.915 -5.715 -5.529 1.00 94.62 83 ASN A C 1
ATOM 614 O O . ASN A 1 83 ? 4.069 -4.991 -6.516 1.00 94.62 83 ASN A O 1
ATOM 618 N N . PRO A 1 84 ? 4.342 -5.315 -4.313 1.00 94.38 84 PRO A N 1
ATOM 619 C CA . PRO A 1 84 ? 4.894 -3.982 -4.089 1.00 94.38 84 PRO A CA 1
ATOM 620 C C . PRO A 1 84 ? 6.220 -3.790 -4.823 1.00 94.38 84 PRO A C 1
ATOM 622 O O . PRO A 1 84 ? 7.088 -4.657 -4.779 1.00 94.38 84 PRO A O 1
ATOM 625 N N . ALA A 1 85 ? 6.413 -2.623 -5.435 1.00 92.19 85 ALA A N 1
ATOM 626 C CA . ALA A 1 85 ? 7.709 -2.223 -5.974 1.00 92.19 85 ALA A CA 1
ATOM 627 C C . ALA A 1 85 ? 8.605 -1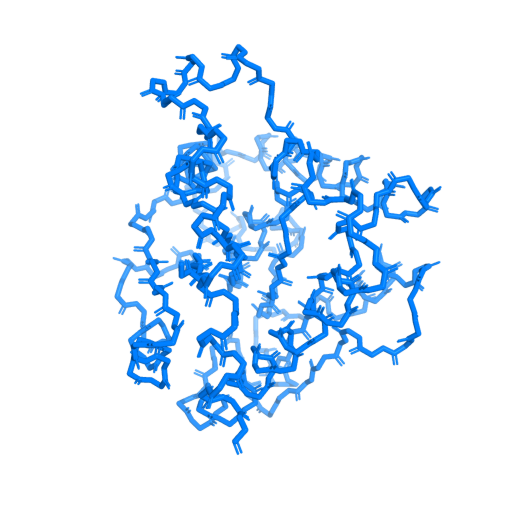.722 -4.826 1.00 92.19 85 ALA A C 1
ATOM 629 O O . ALA A 1 85 ? 8.631 -0.532 -4.555 1.00 92.19 85 ALA A O 1
ATOM 630 N N . LEU A 1 86 ? 9.304 -2.605 -4.103 1.00 89.38 86 LEU A N 1
ATOM 631 C CA . LEU A 1 86 ? 10.059 -2.203 -2.897 1.00 89.38 86 LEU A CA 1
ATOM 632 C C . LEU A 1 86 ? 11.246 -1.274 -3.184 1.00 89.38 86 LEU A C 1
ATOM 634 O O . LEU A 1 86 ? 11.615 -0.455 -2.339 1.00 89.38 86 LEU A O 1
ATOM 638 N N . ARG A 1 87 ? 11.856 -1.436 -4.361 1.00 88.88 87 ARG A N 1
ATOM 639 C CA . ARG A 1 87 ? 13.005 -0.658 -4.838 1.00 88.88 87 ARG A CA 1
ATOM 640 C C . ARG A 1 87 ? 12.741 -0.180 -6.272 1.00 88.88 87 ARG A C 1
ATOM 642 O O . ARG A 1 87 ? 13.279 -0.745 -7.230 1.00 88.88 87 ARG A O 1
ATOM 649 N N . PRO A 1 88 ? 11.830 0.790 -6.484 1.00 87.25 88 PRO A N 1
ATOM 650 C CA . PRO A 1 88 ? 11.494 1.285 -7.821 1.00 87.25 88 PRO A CA 1
ATOM 651 C C . PRO A 1 88 ? 12.710 1.778 -8.624 1.00 87.25 88 PRO A C 1
ATOM 653 O O . PRO A 1 88 ? 12.663 1.740 -9.859 1.00 87.25 88 PRO A O 1
ATOM 656 N N . THR A 1 89 ? 13.804 2.178 -7.967 1.00 86.50 89 THR A N 1
ATOM 657 C CA . THR A 1 89 ? 15.057 2.556 -8.640 1.00 86.50 89 THR A CA 1
ATOM 658 C C . THR A 1 89 ? 15.787 1.359 -9.272 1.00 86.50 89 THR A C 1
ATOM 660 O O . THR A 1 89 ? 16.442 1.515 -10.306 1.00 86.50 89 THR A O 1
ATOM 663 N N . GLU A 1 90 ? 15.603 0.147 -8.738 1.00 81.06 90 GLU A N 1
ATOM 664 C CA . GLU A 1 90 ? 16.284 -1.087 -9.164 1.00 81.06 90 GLU A CA 1
ATOM 665 C C . GLU A 1 90 ? 15.488 -1.896 -10.206 1.00 81.06 90 GLU A C 1
ATOM 667 O O . GLU A 1 90 ? 16.068 -2.447 -11.142 1.00 81.06 90 GLU A O 1
ATOM 672 N N . THR A 1 91 ? 14.151 -1.914 -10.112 1.00 67.56 91 THR A N 1
ATOM 673 C CA . THR A 1 91 ? 13.222 -2.691 -10.983 1.00 67.56 91 THR A CA 1
ATOM 674 C C . THR A 1 91 ? 13.280 -2.411 -12.491 1.00 67.56 91 THR A C 1
ATOM 676 O O . THR A 1 91 ? 12.578 -3.044 -13.287 1.00 67.56 91 THR A O 1
ATOM 679 N N . GLY A 1 92 ? 13.989 -1.366 -12.916 1.00 64.12 92 GLY A N 1
ATOM 680 C CA . GLY A 1 92 ? 13.878 -0.848 -14.278 1.00 64.12 92 GLY A CA 1
ATOM 681 C C . GLY A 1 92 ? 12.517 -0.206 -14.596 1.00 64.12 92 GLY A C 1
ATOM 682 O O . GLY A 1 92 ? 12.303 0.178 -15.746 1.00 64.12 92 GLY A O 1
ATOM 683 N N . ILE A 1 93 ? 11.612 -0.033 -13.621 1.00 70.06 93 ILE A N 1
ATOM 684 C CA . ILE A 1 93 ? 10.417 0.820 -13.766 1.00 70.06 93 ILE A CA 1
ATOM 685 C C . ILE A 1 93 ? 10.875 2.257 -14.037 1.00 70.06 93 ILE A C 1
ATOM 687 O O . ILE A 1 93 ? 10.465 2.854 -15.030 1.00 70.06 93 ILE A O 1
ATOM 691 N N . ALA A 1 94 ? 11.832 2.773 -13.257 1.00 59.75 94 ALA A N 1
ATOM 692 C CA . ALA A 1 94 ? 12.413 4.096 -13.493 1.00 59.75 94 ALA A CA 1
ATOM 693 C C . ALA A 1 94 ? 13.033 4.242 -14.899 1.00 59.75 94 ALA A C 1
ATOM 695 O O . ALA A 1 94 ? 12.967 5.305 -15.507 1.00 59.75 94 ALA A O 1
ATOM 696 N N . LYS A 1 95 ? 13.579 3.159 -15.473 1.00 62.44 95 LYS A N 1
ATOM 697 C CA . LYS A 1 95 ? 14.143 3.172 -16.836 1.00 62.44 95 LYS A CA 1
ATOM 698 C C . LYS A 1 95 ? 13.069 3.239 -17.925 1.00 62.44 95 LYS A C 1
ATOM 700 O O . LYS A 1 95 ? 13.323 3.817 -18.976 1.00 62.44 95 LYS A O 1
ATOM 705 N N . ARG A 1 96 ? 11.888 2.664 -17.676 1.00 68.44 96 ARG A N 1
ATOM 706 C CA . ARG A 1 96 ? 10.759 2.599 -18.622 1.00 68.44 96 ARG A CA 1
ATOM 707 C C . ARG A 1 96 ? 9.840 3.823 -18.568 1.00 68.44 96 ARG A C 1
ATOM 709 O O . ARG A 1 96 ? 9.058 4.026 -19.490 1.00 68.44 96 ARG A O 1
ATOM 716 N N . HIS A 1 97 ? 9.967 4.650 -17.531 1.00 74.06 97 HIS A N 1
ATOM 717 C CA . HIS A 1 97 ? 9.126 5.823 -17.310 1.00 74.06 97 HIS A CA 1
ATOM 718 C C . HIS A 1 97 ? 9.989 7.084 -17.145 1.00 74.06 97 HIS A C 1
ATOM 720 O O . HIS A 1 97 ? 10.510 7.329 -16.054 1.00 74.06 97 HIS A O 1
ATOM 726 N N . PRO A 1 98 ? 10.147 7.903 -18.205 1.00 72.38 98 PRO A N 1
ATOM 727 C CA . PRO A 1 98 ? 10.981 9.109 -18.182 1.00 72.38 98 PRO A CA 1
ATOM 728 C C . PRO A 1 98 ? 10.669 10.068 -17.026 1.00 72.38 98 PRO A C 1
ATOM 730 O O . PRO A 1 98 ? 11.581 10.655 -16.452 1.00 72.38 98 PRO A O 1
ATOM 733 N N . GLN A 1 99 ? 9.398 10.169 -16.633 1.00 70.88 99 GLN A N 1
ATOM 734 C CA . GLN A 1 99 ? 8.938 11.003 -15.520 1.00 70.88 99 GLN A CA 1
ATOM 735 C C . GLN A 1 99 ? 9.482 10.570 -14.151 1.00 70.88 99 GLN A C 1
ATOM 737 O O . GLN A 1 99 ? 9.548 11.380 -13.230 1.00 70.88 99 GLN A O 1
ATOM 742 N N . LEU A 1 100 ? 9.880 9.305 -13.998 1.00 79.75 100 LEU A N 1
ATOM 743 C CA . LEU A 1 100 ? 10.518 8.825 -12.774 1.00 79.75 100 LEU A CA 1
ATOM 744 C C . LEU A 1 100 ? 12.025 9.101 -12.791 1.00 79.75 100 LEU A C 1
ATOM 746 O O . LEU A 1 100 ? 12.607 9.329 -11.735 1.00 79.75 100 LEU A O 1
ATOM 750 N N . GLN A 1 101 ? 12.659 9.139 -13.972 1.00 80.56 101 GLN A N 1
ATOM 751 C CA . GLN A 1 101 ? 14.092 9.444 -14.075 1.00 80.56 101 GLN A CA 1
ATOM 752 C C . GLN A 1 101 ? 14.420 10.851 -13.584 1.00 80.56 101 GLN A C 1
ATOM 754 O O . GLN A 1 101 ? 15.409 11.033 -12.878 1.00 80.56 101 GLN A O 1
ATOM 759 N N . SER A 1 102 ? 13.579 11.838 -13.904 1.00 83.88 102 SER A N 1
ATOM 760 C CA . SER A 1 102 ? 13.758 13.212 -13.421 1.00 83.88 102 SER A CA 1
ATOM 761 C C . SER A 1 102 ? 13.626 13.346 -11.901 1.00 83.88 102 SER A C 1
ATOM 763 O O . SER A 1 102 ? 14.024 14.367 -11.353 1.00 83.88 102 SER A O 1
ATOM 765 N N . GLN A 1 103 ? 13.092 12.327 -11.224 1.00 87.88 103 GLN A N 1
ATOM 766 C CA . GLN A 1 103 ? 12.868 12.287 -9.778 1.00 87.88 103 GLN A CA 1
ATOM 767 C C . GLN A 1 103 ? 13.736 11.229 -9.077 1.00 87.88 103 GLN A C 1
ATOM 769 O O . GLN A 1 103 ? 13.474 10.877 -7.928 1.00 87.88 103 GLN A O 1
ATOM 774 N N . LEU A 1 104 ? 14.762 10.689 -9.748 1.00 87.81 104 LEU A N 1
ATOM 775 C CA . LEU A 1 104 ? 15.543 9.556 -9.239 1.00 87.81 104 LEU A CA 1
ATOM 776 C C . LEU A 1 104 ? 16.150 9.821 -7.852 1.00 87.81 104 LEU A C 1
ATOM 778 O O . LEU A 1 104 ? 16.121 8.940 -6.998 1.00 87.81 104 LEU A O 1
ATOM 782 N N . SER A 1 105 ? 16.659 11.033 -7.614 1.00 89.44 105 SER A N 1
ATOM 783 C CA . SER A 1 105 ? 17.189 11.433 -6.304 1.00 89.44 105 SER A CA 1
ATOM 784 C C . SER A 1 105 ? 16.126 11.353 -5.210 1.00 89.44 105 SER A C 1
ATOM 786 O O . SER A 1 105 ? 16.383 10.795 -4.149 1.00 89.44 105 SER A O 1
ATOM 788 N N . THR A 1 106 ? 14.911 11.824 -5.492 1.00 91.06 106 THR A N 1
ATOM 789 C CA . THR A 1 106 ? 13.782 11.762 -4.560 1.00 91.06 106 THR A CA 1
ATOM 790 C C . THR A 1 106 ? 13.369 10.319 -4.276 1.00 91.06 106 THR A C 1
ATOM 792 O O . THR A 1 106 ? 13.118 9.969 -3.129 1.00 91.06 106 THR A O 1
ATOM 795 N N . PHE A 1 107 ? 13.346 9.446 -5.287 1.00 90.38 107 PHE A N 1
ATOM 796 C CA . PHE A 1 107 ? 13.074 8.022 -5.070 1.00 90.38 107 PHE A CA 1
ATOM 797 C C . PHE A 1 107 ? 14.125 7.355 -4.178 1.00 90.38 107 PHE A C 1
ATOM 799 O O . PHE A 1 107 ? 13.753 6.611 -3.278 1.00 90.38 107 PHE A O 1
ATOM 806 N N . LEU A 1 108 ? 15.413 7.650 -4.380 1.00 90.81 108 LEU A N 1
ATOM 807 C CA . LEU A 1 108 ? 16.492 7.128 -3.532 1.00 90.81 108 LEU A CA 1
ATOM 808 C C . LEU A 1 108 ? 16.370 7.607 -2.077 1.00 90.81 108 LEU A C 1
ATOM 810 O O . LEU A 1 108 ? 16.613 6.837 -1.149 1.00 90.81 108 LEU A O 1
ATOM 814 N N . GLU A 1 109 ? 15.982 8.865 -1.861 1.00 92.50 109 GLU A N 1
ATOM 815 C CA . GLU A 1 109 ? 15.713 9.403 -0.521 1.00 92.50 109 GLU A CA 1
ATOM 816 C C . GLU A 1 109 ? 14.541 8.682 0.157 1.00 92.50 109 GLU A C 1
ATOM 818 O O . GLU A 1 109 ? 14.654 8.279 1.313 1.00 92.50 109 GLU A O 1
ATOM 823 N N . LEU A 1 110 ? 13.448 8.452 -0.573 1.00 91.69 110 LEU A N 1
ATOM 824 C CA . LEU A 1 110 ? 12.274 7.730 -0.076 1.00 91.69 110 LEU A CA 1
ATOM 825 C C . LEU A 1 110 ? 12.555 6.235 0.169 1.00 91.69 110 LEU A C 1
ATOM 827 O O . LEU A 1 110 ? 12.035 5.653 1.119 1.00 91.69 110 LEU A O 1
ATOM 831 N N . GLU A 1 111 ? 13.391 5.592 -0.650 1.00 91.62 111 GLU A N 1
ATOM 832 C CA . GLU A 1 111 ? 13.855 4.218 -0.412 1.00 91.62 111 GLU A CA 1
ATOM 833 C C . GLU A 1 111 ? 14.698 4.127 0.865 1.00 91.62 111 GLU A C 1
ATOM 835 O O . GLU A 1 111 ? 14.490 3.221 1.676 1.00 91.62 111 GLU A O 1
ATOM 840 N N . ARG A 1 112 ? 15.608 5.086 1.082 1.00 89.88 112 ARG A N 1
ATOM 841 C CA . ARG A 1 112 ? 16.379 5.187 2.329 1.00 89.88 112 ARG A CA 1
ATOM 842 C C . ARG A 1 112 ? 15.479 5.403 3.539 1.00 89.88 112 ARG A C 1
ATOM 844 O O . ARG A 1 112 ? 15.669 4.723 4.542 1.00 89.88 112 ARG A O 1
ATOM 851 N N . TYR A 1 113 ? 14.482 6.281 3.427 1.00 89.00 113 TYR A N 1
ATOM 852 C CA . TYR A 1 113 ? 13.510 6.522 4.492 1.00 89.00 113 TYR A CA 1
ATOM 853 C C . TYR A 1 113 ? 12.785 5.232 4.902 1.00 89.00 113 TYR A C 1
ATOM 855 O O . TYR A 1 113 ? 12.680 4.953 6.091 1.00 89.00 113 TYR A O 1
ATOM 863 N N . ILE A 1 114 ? 12.358 4.394 3.946 1.00 86.88 114 ILE A N 1
ATOM 864 C CA . ILE A 1 114 ? 11.762 3.078 4.253 1.00 86.88 114 ILE A CA 1
ATOM 865 C C . ILE A 1 114 ? 12.749 2.209 5.037 1.00 86.88 114 ILE A C 1
ATOM 867 O O . ILE A 1 114 ? 12.376 1.587 6.028 1.00 86.88 114 ILE A O 1
ATOM 871 N N . VAL A 1 115 ? 14.011 2.135 4.610 1.00 83.88 115 VAL A N 1
ATOM 872 C CA . VAL A 1 115 ? 15.008 1.312 5.310 1.00 83.88 115 VAL A CA 1
ATOM 873 C C . VAL A 1 115 ? 15.205 1.794 6.748 1.00 83.88 115 VAL A C 1
ATOM 875 O O . VAL A 1 115 ? 15.168 0.980 7.667 1.00 83.88 115 VAL A O 1
ATOM 878 N N . GLU A 1 116 ? 15.380 3.099 6.939 1.00 81.25 116 GLU A N 1
ATOM 879 C CA . GLU A 1 116 ? 15.650 3.720 8.240 1.00 81.25 116 GLU A CA 1
ATOM 880 C C . GLU A 1 116 ? 14.425 3.672 9.172 1.00 81.25 116 GLU A C 1
ATOM 882 O O . GLU A 1 116 ? 14.554 3.370 10.356 1.00 81.25 116 GLU A O 1
ATOM 887 N N . HIS A 1 117 ? 13.222 3.940 8.655 1.00 75.62 117 HIS A N 1
ATOM 888 C CA . HIS A 1 117 ? 12.047 4.188 9.493 1.00 75.62 117 HIS A CA 1
ATOM 889 C C . HIS A 1 117 ? 10.999 3.086 9.510 1.00 75.62 117 HIS A C 1
ATOM 891 O O . HIS A 1 117 ? 10.285 2.974 10.507 1.00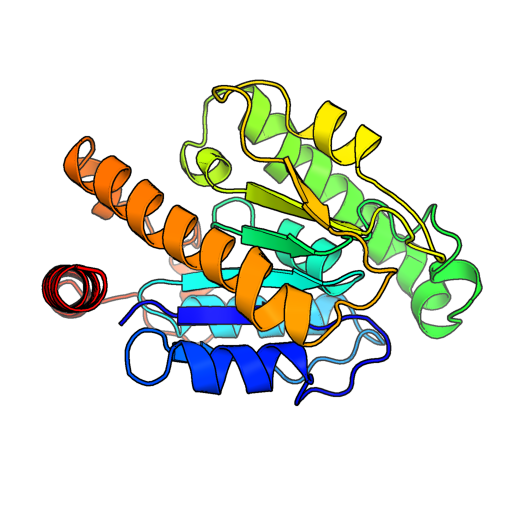 75.62 117 HIS A O 1
ATOM 897 N N . GLU A 1 118 ? 10.894 2.304 8.440 1.00 74.00 118 GLU A N 1
ATOM 898 C CA . GLU A 1 118 ? 10.018 1.140 8.393 1.00 74.00 118 GLU A CA 1
ATOM 899 C C . GLU A 1 118 ? 10.829 -0.086 8.811 1.00 74.00 118 GLU A C 1
ATOM 901 O O . GLU A 1 118 ? 10.663 -0.586 9.915 1.00 74.00 118 GLU A O 1
ATOM 906 N N . ILE A 1 119 ? 11.804 -0.502 8.004 1.00 72.44 119 ILE A N 1
ATOM 907 C CA . ILE A 1 119 ? 12.502 -1.786 8.167 1.00 72.44 119 ILE A CA 1
ATOM 908 C C . ILE A 1 119 ? 13.331 -1.841 9.459 1.00 72.44 119 ILE A C 1
ATOM 910 O O . ILE A 1 119 ? 13.208 -2.780 10.243 1.00 72.44 119 ILE A O 1
ATOM 914 N N . GLN A 1 120 ? 14.186 -0.848 9.716 1.00 68.75 120 GLN A N 1
ATOM 915 C CA . GLN A 1 120 ? 15.051 -0.866 10.901 1.00 68.75 120 GLN A CA 1
ATOM 916 C C . GLN A 1 120 ? 14.262 -0.699 12.204 1.00 68.75 120 GLN A C 1
ATOM 918 O O . GLN A 1 120 ? 14.557 -1.397 13.171 1.00 68.75 120 GLN A O 1
ATOM 923 N N . ASN A 1 121 ? 13.220 0.135 12.228 1.00 61.12 121 ASN A N 1
ATOM 924 C CA . ASN A 1 121 ? 12.378 0.287 13.419 1.00 61.12 121 ASN A CA 1
ATOM 925 C C . ASN A 1 121 ? 11.511 -0.952 13.698 1.00 61.12 121 ASN A C 1
ATOM 927 O O . ASN A 1 121 ? 11.275 -1.254 14.866 1.00 61.12 121 ASN A O 1
ATOM 931 N N . CYS A 1 122 ? 11.090 -1.703 12.667 1.00 58.44 122 CYS A N 1
ATOM 932 C CA . CYS A 1 122 ? 10.491 -3.036 12.849 1.00 58.44 122 CYS A CA 1
ATOM 933 C C . CYS A 1 122 ? 11.455 -3.973 13.597 1.00 58.44 122 CYS A C 1
ATOM 935 O O . CYS A 1 122 ? 11.058 -4.705 14.506 1.00 58.44 122 CYS A O 1
ATOM 937 N N . ASN A 1 123 ? 12.738 -3.937 13.216 1.00 50.69 123 ASN A N 1
ATOM 938 C CA . ASN A 1 123 ? 13.776 -4.834 13.730 1.00 50.69 123 ASN A CA 1
ATOM 939 C C . ASN A 1 123 ? 14.205 -4.520 15.170 1.00 50.69 123 ASN A C 1
ATOM 941 O O . ASN A 1 123 ? 14.751 -5.392 15.843 1.00 50.69 123 ASN A O 1
ATOM 945 N N . LEU A 1 124 ? 13.978 -3.294 15.645 1.00 48.97 124 LEU A N 1
ATOM 946 C CA . LEU A 1 124 ? 14.322 -2.884 17.008 1.00 48.97 124 LEU A CA 1
ATOM 947 C C . LEU A 1 124 ? 13.243 -3.248 18.041 1.00 48.97 124 LEU A C 1
ATOM 949 O O . LEU A 1 124 ? 13.482 -3.105 19.233 1.00 48.97 124 LEU A O 1
ATOM 953 N N . GLY A 1 125 ? 12.074 -3.746 17.612 1.00 50.22 125 GLY A N 1
ATOM 954 C CA . GLY A 1 125 ? 10.949 -4.035 18.512 1.00 50.22 125 GLY A CA 1
ATOM 955 C C . GLY A 1 125 ? 10.270 -2.780 19.076 1.00 50.22 125 GLY A C 1
ATOM 956 O O . GLY A 1 125 ? 9.375 -2.891 19.906 1.00 50.22 125 GLY A O 1
ATOM 957 N N . ASP A 1 126 ? 10.667 -1.596 18.600 1.00 44.62 126 ASP A N 1
ATOM 958 C CA . ASP A 1 126 ? 10.236 -0.296 19.124 1.00 44.62 126 ASP A CA 1
ATOM 959 C C . ASP A 1 126 ? 8.898 0.190 18.533 1.00 44.62 126 ASP A C 1
ATOM 961 O O . ASP A 1 126 ? 8.348 1.195 18.985 1.00 44.62 126 ASP A O 1
ATOM 965 N N . ARG A 1 127 ? 8.348 -0.494 17.516 1.00 50.56 127 ARG A N 1
ATOM 966 C CA . ARG A 1 127 ? 7.047 -0.156 16.909 1.00 50.56 127 ARG A CA 1
ATOM 967 C C . ARG A 1 127 ? 6.168 -1.384 16.706 1.00 50.56 127 ARG A C 1
ATOM 969 O O . ARG A 1 127 ? 6.307 -2.093 15.711 1.00 50.56 127 ARG A O 1
ATOM 976 N N . GLU A 1 128 ? 5.196 -1.571 17.592 1.00 52.28 128 GLU A N 1
ATOM 977 C CA . GLU A 1 128 ? 4.150 -2.595 17.456 1.00 52.28 128 GLU A CA 1
ATOM 978 C C . GLU A 1 128 ? 3.205 -2.331 16.258 1.00 52.28 128 GLU A C 1
ATOM 980 O O . GLU A 1 128 ? 2.557 -3.243 15.761 1.00 52.28 128 GLU A O 1
ATOM 985 N N . ASP A 1 129 ? 3.178 -1.118 15.693 1.00 49.78 129 ASP A N 1
ATOM 986 C CA . ASP A 1 129 ? 2.381 -0.814 14.488 1.00 49.78 129 ASP A CA 1
ATOM 987 C C . ASP A 1 129 ? 2.909 -1.516 13.225 1.00 49.78 129 ASP A C 1
ATOM 989 O O . ASP A 1 129 ? 2.154 -1.796 12.289 1.00 49.78 129 ASP A O 1
ATOM 993 N N . SER A 1 130 ? 4.207 -1.843 13.212 1.00 49.31 130 SER A N 1
ATOM 994 C CA . SER A 1 130 ? 4.817 -2.642 12.146 1.00 49.31 130 SER A CA 1
ATOM 995 C C . SER A 1 130 ? 4.318 -4.086 12.114 1.00 49.31 130 SER A C 1
ATOM 997 O O . SER A 1 130 ? 4.515 -4.794 11.121 1.00 49.31 130 SER A O 1
ATOM 999 N N . LEU A 1 131 ? 3.610 -4.510 13.168 1.00 57.25 131 LEU A N 1
ATOM 1000 C CA . LEU A 1 131 ? 3.082 -5.857 13.297 1.00 57.25 131 LEU A CA 1
ATOM 1001 C C . LEU A 1 131 ? 1.943 -6.155 12.302 1.00 57.25 131 LEU A C 1
ATOM 1003 O O . LEU A 1 131 ? 1.467 -7.280 12.255 1.00 57.25 131 LEU A O 1
ATOM 1007 N N . PHE A 1 132 ? 1.518 -5.196 11.470 1.00 72.56 132 PHE A N 1
ATOM 1008 C CA . PHE A 1 132 ? 0.408 -5.369 10.524 1.00 72.56 132 PHE A CA 1
ATOM 1009 C C . PHE A 1 132 ? 0.763 -4.990 9.078 1.00 72.56 132 PHE A C 1
ATOM 1011 O O . PHE A 1 132 ? -0.070 -4.440 8.349 1.00 72.56 132 PHE A O 1
ATOM 1018 N N . THR A 1 133 ? 1.997 -5.274 8.654 1.00 83.88 133 THR A N 1
ATOM 1019 C CA . THR A 1 133 ? 2.401 -5.203 7.242 1.00 83.88 133 THR A CA 1
ATOM 1020 C C . THR A 1 133 ? 2.306 -6.589 6.600 1.00 83.88 133 THR A C 1
ATOM 1022 O O . THR A 1 133 ? 3.118 -7.470 6.876 1.00 83.88 133 THR A O 1
ATOM 1025 N N . TYR A 1 134 ? 1.317 -6.780 5.725 1.00 88.00 134 TYR A N 1
ATOM 1026 C CA . TYR A 1 134 ? 1.085 -8.025 4.985 1.00 88.00 134 TYR A CA 1
ATOM 1027 C C . TYR A 1 134 ? 1.470 -7.862 3.516 1.00 88.00 134 TYR A C 1
ATOM 1029 O O . TYR A 1 134 ? 1.265 -6.800 2.933 1.00 88.00 134 TYR A O 1
ATOM 1037 N N . GLY A 1 135 ? 1.966 -8.922 2.887 1.00 90.94 135 GLY A N 1
ATOM 1038 C CA . GLY A 1 135 ? 2.247 -8.977 1.455 1.00 90.94 135 GLY A CA 1
ATOM 1039 C C . GLY A 1 135 ? 1.390 -10.025 0.747 1.00 90.94 135 GLY A C 1
ATOM 1040 O O . GLY A 1 135 ? 1.281 -11.149 1.222 1.00 90.94 135 GLY A O 1
ATOM 1041 N N . LEU A 1 136 ? 0.813 -9.680 -0.403 1.00 93.31 136 LEU A N 1
ATOM 1042 C CA . LEU A 1 136 ? 0.129 -10.583 -1.328 1.00 93.31 136 LEU A CA 1
ATOM 1043 C C . LEU A 1 136 ? 0.870 -10.575 -2.671 1.00 93.31 136 LEU A C 1
ATOM 1045 O O . LEU A 1 136 ? 0.886 -9.561 -3.372 1.00 93.31 136 LEU A O 1
ATOM 1049 N N . PHE A 1 137 ? 1.476 -11.709 -3.023 1.00 93.19 137 PHE A N 1
ATOM 1050 C CA . PHE A 1 137 ? 2.363 -11.839 -4.180 1.00 93.19 137 PHE A CA 1
ATOM 1051 C C . PHE A 1 137 ? 1.772 -12.742 -5.271 1.00 93.19 137 PHE A C 1
ATOM 1053 O O . PHE A 1 137 ? 1.363 -13.873 -5.006 1.00 93.19 137 PHE A O 1
ATOM 1060 N N . GLY A 1 138 ? 1.749 -12.263 -6.510 1.00 91.88 138 GLY A N 1
ATOM 1061 C CA . GLY A 1 138 ? 1.440 -13.044 -7.701 1.00 91.88 138 GLY A CA 1
ATOM 1062 C C . GLY A 1 138 ? 2.577 -14.002 -8.028 1.00 91.88 138 GLY A C 1
ATOM 1063 O O . GLY A 1 138 ? 3.719 -13.587 -8.206 1.00 91.88 138 GLY A O 1
ATOM 1064 N N . LEU A 1 139 ? 2.280 -15.297 -8.108 1.00 88.81 139 LEU A N 1
ATOM 1065 C CA . LEU A 1 139 ? 3.260 -16.321 -8.479 1.00 88.81 139 LEU A CA 1
ATOM 1066 C C . LEU A 1 139 ? 3.678 -16.220 -9.949 1.00 88.81 139 LEU A C 1
ATOM 1068 O O . LEU A 1 139 ? 4.739 -16.722 -10.310 1.00 88.81 139 LEU A O 1
ATOM 1072 N N . ASN A 1 140 ? 2.853 -15.579 -10.777 1.00 89.75 140 ASN A N 1
ATOM 1073 C CA . ASN A 1 140 ? 3.080 -15.408 -12.207 1.00 89.75 140 ASN A CA 1
ATOM 1074 C C . ASN A 1 140 ? 3.342 -13.937 -12.573 1.00 89.75 140 ASN A C 1
ATOM 1076 O O . ASN A 1 140 ? 3.047 -13.544 -13.700 1.00 89.75 140 ASN A O 1
ATOM 1080 N N . ASP A 1 141 ? 3.820 -13.110 -11.629 1.00 88.56 141 ASP A N 1
ATOM 1081 C CA . ASP A 1 141 ? 4.116 -11.694 -11.888 1.00 88.56 141 ASP A CA 1
ATOM 1082 C C . ASP A 1 141 ? 5.191 -11.561 -12.972 1.00 88.56 141 ASP A C 1
ATOM 1084 O O . ASP A 1 141 ? 6.348 -11.952 -12.810 1.00 88.56 141 ASP A O 1
ATOM 1088 N N . GLU A 1 142 ? 4.769 -11.027 -14.111 1.00 89.88 142 GLU A N 1
ATOM 1089 C CA . GLU A 1 142 ? 5.568 -10.885 -15.316 1.00 89.88 142 GLU A CA 1
ATOM 1090 C C . GLU A 1 142 ? 6.492 -9.660 -15.298 1.00 89.88 142 GLU A C 1
ATOM 1092 O O . GLU A 1 142 ? 7.339 -9.519 -16.184 1.00 89.88 142 GLU A O 1
ATOM 1097 N N . LEU A 1 143 ? 6.328 -8.752 -14.328 1.00 87.44 143 LEU A N 1
ATOM 1098 C CA . LEU A 1 143 ? 7.128 -7.534 -14.219 1.00 87.44 143 LEU A CA 1
ATOM 1099 C C . LEU A 1 143 ? 8.289 -7.697 -13.244 1.00 87.44 143 LEU A C 1
ATOM 1101 O O . LEU A 1 143 ? 9.412 -7.322 -13.590 1.00 87.44 143 LEU A O 1
ATOM 1105 N N . PHE A 1 144 ? 8.017 -8.183 -12.032 1.00 87.25 144 PHE A N 1
ATOM 1106 C CA . PHE A 1 144 ? 9.006 -8.400 -10.972 1.00 87.25 144 PHE A CA 1
ATOM 1107 C C . PHE A 1 144 ? 8.388 -9.151 -9.788 1.00 87.25 144 PHE A C 1
ATOM 1109 O O . PHE A 1 144 ? 7.184 -9.129 -9.577 1.00 87.25 144 PHE A O 1
ATOM 1116 N N . SER A 1 145 ? 9.225 -9.738 -8.934 1.00 87.69 145 SER A N 1
ATOM 1117 C CA . SER A 1 145 ? 8.780 -10.274 -7.647 1.00 87.69 145 SER A CA 1
ATOM 1118 C C . SER A 1 145 ? 9.746 -9.853 -6.552 1.00 87.69 145 SER A C 1
ATOM 1120 O O . SER A 1 145 ? 10.889 -10.294 -6.545 1.00 87.69 145 SER A O 1
ATOM 1122 N N . TYR A 1 146 ? 9.240 -9.071 -5.598 1.00 89.81 146 TYR A N 1
ATOM 1123 C CA . TYR A 1 146 ? 9.963 -8.644 -4.398 1.00 89.81 146 TYR A CA 1
ATOM 1124 C C . TYR A 1 146 ? 9.676 -9.506 -3.166 1.00 89.81 146 TYR A C 1
ATOM 1126 O O . TYR A 1 146 ? 9.872 -9.072 -2.033 1.00 89.81 146 TYR A O 1
ATOM 1134 N N . ARG A 1 147 ? 9.141 -10.717 -3.351 1.00 90.12 147 ARG A N 1
ATOM 1135 C CA . ARG A 1 147 ? 8.754 -11.577 -2.227 1.00 90.12 147 ARG A CA 1
ATOM 1136 C C . ARG A 1 147 ? 9.938 -11.903 -1.317 1.00 90.12 147 ARG A C 1
ATOM 1138 O O . ARG A 1 147 ? 9.777 -11.870 -0.104 1.00 90.12 147 ARG A O 1
ATOM 1145 N N . ALA A 1 148 ? 11.095 -12.236 -1.886 1.00 88.00 148 ALA A N 1
ATOM 1146 C CA . ALA A 1 148 ? 12.264 -12.634 -1.105 1.00 88.00 148 ALA A CA 1
ATOM 1147 C C . ALA A 1 148 ? 12.848 -11.447 -0.325 1.00 88.00 148 ALA A C 1
ATOM 1149 O O . ALA A 1 148 ? 13.255 -11.593 0.823 1.00 88.00 148 ALA A O 1
ATOM 1150 N N . GLU A 1 149 ? 12.855 -10.265 -0.932 1.00 87.56 149 GLU A N 1
ATOM 1151 C CA . GLU A 1 149 ? 13.275 -9.010 -0.321 1.00 87.56 149 GLU A CA 1
ATOM 1152 C C . GLU A 1 149 ? 12.302 -8.583 0.769 1.00 87.56 149 GLU A C 1
ATOM 1154 O O . GLU A 1 149 ? 12.745 -8.206 1.845 1.00 87.56 149 GLU A O 1
ATOM 1159 N N . PHE A 1 150 ? 10.995 -8.705 0.530 1.00 87.31 150 PHE A N 1
ATOM 1160 C CA . PHE A 1 150 ? 9.978 -8.485 1.552 1.00 87.31 150 PHE A CA 1
ATOM 1161 C C . PHE A 1 150 ? 10.172 -9.451 2.722 1.00 87.31 150 PHE A C 1
ATOM 1163 O O . PHE A 1 150 ? 10.209 -9.037 3.872 1.00 87.31 150 PHE A O 1
ATOM 1170 N N . GLU A 1 151 ? 10.354 -10.742 2.443 1.00 84.06 151 GLU A N 1
ATOM 1171 C CA . GLU A 1 151 ? 10.608 -11.730 3.486 1.00 84.06 151 GLU A CA 1
ATOM 1172 C C . GLU A 1 151 ? 11.863 -11.384 4.279 1.00 84.06 151 GLU A C 1
ATOM 1174 O O . GLU A 1 151 ? 11.799 -11.366 5.496 1.00 84.06 151 GLU A O 1
ATOM 1179 N N . ARG A 1 152 ? 12.974 -11.042 3.621 1.00 83.00 152 ARG A N 1
ATOM 1180 C CA . ARG A 1 152 ? 14.224 -10.637 4.278 1.00 83.00 152 ARG A CA 1
ATOM 1181 C C . ARG A 1 152 ? 14.054 -9.380 5.131 1.00 83.00 152 ARG A C 1
ATOM 1183 O O . ARG A 1 152 ? 14.532 -9.355 6.262 1.00 83.00 152 ARG A O 1
ATOM 1190 N N . ASP A 1 153 ? 13.424 -8.349 4.579 1.00 79.62 153 ASP A N 1
ATOM 1191 C CA . ASP A 1 153 ? 13.342 -7.021 5.187 1.00 79.62 153 ASP A CA 1
ATOM 1192 C C . ASP A 1 153 ? 12.320 -6.982 6.338 1.00 79.62 153 ASP A C 1
ATOM 1194 O O . ASP A 1 153 ? 12.475 -6.182 7.254 1.00 79.62 153 ASP A O 1
ATOM 1198 N N . PHE A 1 154 ? 11.324 -7.875 6.340 1.00 75.12 154 PHE A N 1
ATOM 1199 C CA . PHE A 1 154 ? 10.246 -7.911 7.336 1.00 75.12 154 PHE A CA 1
ATOM 1200 C C . PHE A 1 154 ? 10.224 -9.203 8.195 1.00 75.12 154 PHE A C 1
ATOM 1202 O O . PHE A 1 154 ? 9.243 -9.455 8.893 1.00 75.12 154 PHE A O 1
ATOM 1209 N N . ASN A 1 155 ? 11.281 -10.038 8.184 1.00 63.81 155 ASN A N 1
ATOM 1210 C CA . ASN A 1 155 ? 11.270 -11.378 8.820 1.00 63.81 155 ASN A CA 1
ATOM 1211 C C . ASN A 1 155 ? 11.394 -11.430 10.353 1.00 63.81 155 ASN A C 1
ATOM 1213 O O . ASN A 1 155 ? 11.405 -12.528 10.913 1.00 63.81 155 ASN A O 1
ATOM 1217 N N . TYR A 1 156 ? 11.612 -10.317 11.052 1.00 54.59 156 TYR A N 1
ATOM 1218 C CA . TYR A 1 156 ? 12.333 -10.403 12.331 1.00 54.59 156 TYR A CA 1
ATOM 1219 C C . TYR A 1 156 ? 11.515 -10.352 13.624 1.00 54.59 156 TYR A C 1
ATOM 1221 O O . TYR A 1 156 ? 12.119 -10.478 14.688 1.00 54.59 156 TYR A O 1
ATOM 1229 N N . THR A 1 157 ? 10.179 -10.291 13.597 1.00 41.75 157 THR A N 1
ATOM 1230 C CA . THR A 1 157 ? 9.457 -10.084 14.874 1.00 41.75 157 THR A CA 1
ATOM 1231 C C . THR A 1 157 ? 8.047 -10.659 14.983 1.00 41.75 157 THR A C 1
ATOM 1233 O O . THR A 1 157 ? 7.335 -10.322 15.923 1.00 41.75 157 THR A O 1
ATOM 1236 N N . LEU A 1 158 ? 7.618 -11.550 14.083 1.00 43.69 158 LEU A N 1
ATOM 1237 C CA . LEU A 1 158 ? 6.236 -12.051 14.082 1.00 43.69 158 LEU A CA 1
ATOM 1238 C C . LEU A 1 158 ? 6.139 -13.548 13.765 1.00 43.69 158 LEU A C 1
ATOM 1240 O O . LEU A 1 158 ? 6.950 -14.068 12.995 1.00 43.69 158 LEU A O 1
ATOM 1244 N N . PRO A 1 159 ? 5.156 -14.275 14.334 1.00 45.56 159 PRO A N 1
ATOM 1245 C CA . PRO A 1 159 ? 4.938 -15.675 14.004 1.00 45.56 159 PRO A CA 1
ATOM 1246 C C . PRO A 1 159 ? 4.603 -15.781 12.513 1.00 45.56 159 PRO A C 1
ATOM 1248 O O . PRO A 1 159 ? 3.521 -15.390 12.096 1.00 45.56 159 PRO A O 1
ATOM 1251 N N . ARG A 1 160 ? 5.568 -16.274 11.722 1.00 47.25 160 ARG A N 1
ATOM 1252 C CA . ARG A 1 160 ? 5.484 -16.692 10.308 1.00 47.25 160 ARG A CA 1
ATOM 1253 C C . ARG A 1 160 ? 4.053 -16.688 9.739 1.00 47.25 160 ARG A C 1
ATOM 1255 O O . ARG A 1 160 ? 3.456 -17.749 9.789 1.00 47.25 160 ARG A O 1
ATOM 1262 N N . ASN A 1 161 ? 3.492 -15.578 9.234 1.00 56.88 161 ASN A N 1
ATOM 1263 C CA . ASN A 1 161 ? 2.188 -15.604 8.526 1.00 56.88 161 ASN A CA 1
ATOM 1264 C C . ASN A 1 161 ? 1.808 -14.318 7.749 1.00 56.88 161 ASN A C 1
ATOM 1266 O O . ASN A 1 161 ? 0.639 -14.134 7.425 1.00 56.88 161 ASN A O 1
ATOM 1270 N N . HIS A 1 162 ? 2.736 -13.404 7.427 1.00 78.25 162 HIS A N 1
ATOM 1271 C CA . HIS A 1 162 ? 2.375 -12.130 6.760 1.00 78.25 162 HIS A CA 1
ATOM 1272 C C . HIS A 1 162 ? 2.625 -12.109 5.248 1.00 78.25 162 HIS A C 1
ATOM 1274 O O . HIS A 1 162 ? 2.441 -11.083 4.600 1.00 78.25 162 HIS A O 1
ATOM 1280 N N . ILE A 1 163 ? 3.016 -13.245 4.669 1.00 84.75 163 ILE A N 1
ATOM 1281 C CA . ILE A 1 163 ? 3.265 -13.395 3.234 1.00 84.75 163 ILE A CA 1
ATOM 1282 C C . ILE A 1 163 ? 2.237 -14.361 2.655 1.00 84.75 163 ILE A C 1
ATOM 1284 O O . ILE A 1 163 ? 2.217 -15.544 2.988 1.00 84.75 163 ILE A O 1
ATOM 1288 N N . PHE A 1 164 ? 1.423 -13.851 1.743 1.00 88.12 164 PHE A N 1
ATOM 1289 C CA . PHE A 1 164 ? 0.399 -14.571 1.003 1.00 88.12 164 PHE A CA 1
ATOM 1290 C C . PHE A 1 164 ? 0.776 -14.620 -0.473 1.00 88.12 164 PHE A C 1
ATOM 1292 O O . PHE A 1 164 ? 1.449 -13.730 -0.997 1.00 88.12 164 PHE A O 1
ATOM 1299 N N . THR A 1 165 ? 0.325 -15.660 -1.168 1.00 88.56 165 THR A N 1
ATOM 1300 C CA . THR A 1 165 ? 0.582 -15.827 -2.601 1.00 88.56 165 THR A CA 1
ATOM 1301 C C . THR A 1 165 ? -0.683 -16.171 -3.362 1.00 88.56 165 THR A C 1
ATOM 1303 O O . THR A 1 165 ? -1.523 -16.905 -2.847 1.00 88.56 165 THR A O 1
ATOM 1306 N N . CYS A 1 166 ? -0.770 -15.711 -4.607 1.00 86.19 166 CYS A N 1
ATOM 1307 C CA . CYS A 1 166 ? -1.889 -15.949 -5.511 1.00 86.19 166 CYS A CA 1
ATOM 1308 C C . CYS A 1 166 ? -1.404 -16.434 -6.889 1.00 86.19 166 CYS A C 1
ATOM 1310 O O . CYS A 1 166 ? -0.255 -16.185 -7.251 1.00 86.19 166 CYS A O 1
ATOM 1312 N N . PRO A 1 167 ? -2.244 -17.116 -7.688 1.00 84.38 167 PRO A N 1
ATOM 1313 C CA . PRO A 1 167 ? -1.854 -17.592 -9.017 1.00 84.38 167 PRO A CA 1
ATOM 1314 C C . PRO A 1 167 ? -1.810 -16.482 -10.083 1.00 84.38 167 PRO A C 1
ATOM 1316 O O . PRO A 1 167 ? -1.535 -16.775 -11.244 1.00 84.38 167 PRO A O 1
ATOM 1319 N N . ASP A 1 168 ? -2.105 -15.229 -9.736 1.00 88.44 168 ASP A N 1
ATOM 1320 C CA . ASP A 1 168 ? -2.144 -14.133 -10.706 1.00 88.44 168 ASP A CA 1
ATOM 1321 C C . ASP A 1 168 ? -0.749 -13.613 -11.084 1.00 88.44 168 ASP A C 1
ATOM 1323 O O . ASP A 1 168 ? 0.261 -13.941 -10.453 1.00 88.44 168 ASP A O 1
ATOM 1327 N N . GLY A 1 169 ? -0.728 -12.784 -12.133 1.00 90.56 169 GLY A N 1
ATOM 1328 C CA . GLY A 1 169 ? 0.418 -11.961 -12.513 1.00 90.56 169 GLY A CA 1
ATOM 1329 C C . GLY A 1 169 ? 0.484 -10.637 -11.754 1.00 90.56 169 GLY A C 1
ATOM 1330 O O . GLY A 1 169 ? -0.003 -10.526 -10.625 1.00 90.56 169 GLY A O 1
ATOM 1331 N N . HIS A 1 170 ? 1.053 -9.606 -12.382 1.00 91.06 170 HIS A N 1
ATOM 1332 C CA . HIS A 1 170 ? 1.271 -8.317 -11.720 1.00 91.06 170 HIS A CA 1
ATOM 1333 C C . HIS A 1 170 ? -0.027 -7.651 -11.247 1.00 91.06 170 HIS A C 1
ATOM 1335 O O . HIS A 1 170 ? -0.083 -7.014 -10.191 1.00 91.06 170 HIS A O 1
ATOM 1341 N N . ARG A 1 171 ? -1.101 -7.816 -12.025 1.00 91.44 171 ARG A N 1
ATOM 1342 C CA . ARG A 1 171 ? -2.446 -7.323 -11.710 1.00 91.44 171 ARG A CA 1
ATOM 1343 C C . ARG A 1 171 ? -3.325 -8.477 -11.244 1.00 91.44 171 ARG A C 1
ATOM 1345 O O . ARG A 1 171 ? -3.509 -9.442 -11.980 1.00 91.44 171 ARG A O 1
ATOM 1352 N N . LEU A 1 172 ? -3.948 -8.323 -10.076 1.00 92.06 172 LEU A N 1
ATOM 1353 C CA . LEU A 1 172 ? -4.873 -9.326 -9.546 1.00 92.06 172 LEU A CA 1
ATOM 1354 C C . LEU A 1 172 ? -6.122 -9.462 -10.424 1.00 92.06 172 LEU A C 1
ATOM 1356 O O . LEU A 1 172 ? -6.711 -8.462 -10.855 1.00 92.06 172 LEU A O 1
ATOM 1360 N N . SER A 1 173 ? -6.552 -10.696 -10.656 1.00 91.94 173 SER A N 1
ATOM 1361 C CA . SER A 1 173 ? -7.839 -11.045 -11.245 1.00 91.94 173 SER A CA 1
ATOM 1362 C C . SER A 1 173 ? -8.978 -10.737 -10.272 1.00 91.94 173 SER A C 1
ATOM 1364 O O . SER A 1 173 ? -8.790 -10.662 -9.058 1.00 91.94 173 SER A O 1
ATOM 1366 N N . GLU A 1 174 ? -10.192 -10.565 -10.794 1.00 93.94 174 GLU A N 1
ATOM 1367 C CA . GLU A 1 174 ? -11.372 -10.348 -9.948 1.00 93.94 174 GLU A CA 1
ATOM 1368 C C . GLU A 1 174 ? -11.593 -11.503 -8.961 1.00 93.94 174 GLU A C 1
ATOM 1370 O O . GLU A 1 174 ? -11.890 -11.262 -7.793 1.00 93.94 174 GLU A O 1
ATOM 1375 N N . ALA A 1 175 ? -11.360 -12.744 -9.398 1.00 88.88 175 ALA A N 1
ATOM 1376 C CA . ALA A 1 175 ? -11.459 -13.918 -8.539 1.00 88.88 175 ALA A CA 1
ATOM 1377 C C . ALA A 1 175 ? -10.494 -13.838 -7.347 1.00 88.88 175 ALA A C 1
ATOM 1379 O O . ALA A 1 175 ? -10.885 -14.131 -6.220 1.00 88.88 175 ALA A O 1
ATOM 1380 N N . THR A 1 176 ? -9.252 -13.405 -7.557 1.00 89.81 176 THR A N 1
ATOM 1381 C CA . THR A 1 176 ? -8.293 -13.238 -6.457 1.00 89.81 176 THR A CA 1
ATOM 1382 C C . THR A 1 176 ? -8.665 -12.078 -5.547 1.00 89.81 176 THR A C 1
ATOM 1384 O O . THR A 1 176 ? -8.514 -12.202 -4.333 1.00 89.81 176 THR A O 1
ATOM 1387 N N . VAL A 1 177 ? -9.195 -10.975 -6.089 1.00 92.81 177 VAL A N 1
ATOM 1388 C CA . VAL A 1 177 ? -9.662 -9.851 -5.263 1.00 92.81 177 VAL A CA 1
ATOM 1389 C C . VAL A 1 177 ? -10.810 -10.291 -4.348 1.00 92.81 177 VAL A C 1
ATOM 1391 O O . VAL A 1 177 ? -10.730 -10.084 -3.138 1.00 92.81 177 VAL A O 1
ATOM 1394 N N . ARG A 1 178 ? -11.843 -10.944 -4.899 1.00 90.81 178 ARG A N 1
ATOM 1395 C CA . ARG A 1 178 ? -13.034 -11.371 -4.140 1.00 90.81 178 ARG A CA 1
ATOM 1396 C C . ARG A 1 178 ? -12.772 -12.522 -3.172 1.00 90.81 178 ARG A C 1
ATOM 1398 O O . ARG A 1 178 ? -13.475 -12.632 -2.178 1.00 90.81 178 ARG A O 1
ATOM 1405 N N . ASN A 1 179 ? -11.776 -13.367 -3.440 1.00 83.06 179 ASN A N 1
ATOM 1406 C CA . ASN A 1 179 ? -11.471 -14.507 -2.577 1.00 83.06 179 ASN A CA 1
ATOM 1407 C C . ASN A 1 179 ? -10.271 -14.226 -1.671 1.00 83.06 179 ASN A C 1
ATOM 1409 O O . ASN A 1 179 ? -10.413 -14.136 -0.462 1.00 83.06 179 ASN A O 1
ATOM 1413 N N . GLN A 1 180 ? -9.076 -14.058 -2.236 1.00 87.88 180 GLN A N 1
ATOM 1414 C CA . GLN A 1 180 ? -7.844 -14.038 -1.444 1.00 87.88 180 GLN A CA 1
ATOM 1415 C C . GLN A 1 180 ? -7.586 -12.682 -0.790 1.00 87.88 180 GLN A C 1
ATOM 1417 O O . GLN A 1 180 ? -7.308 -12.628 0.405 1.00 87.88 180 GLN A O 1
ATOM 1422 N N . LEU A 1 181 ? -7.705 -11.582 -1.544 1.00 91.62 181 LEU A N 1
ATOM 1423 C CA . LEU A 1 181 ? -7.504 -10.246 -0.976 1.00 91.62 181 LEU A CA 1
ATOM 1424 C C . LEU A 1 181 ? -8.602 -9.916 0.041 1.00 91.62 181 LEU A C 1
ATOM 1426 O O . LEU A 1 181 ? -8.295 -9.404 1.113 1.00 91.62 181 LEU A O 1
ATOM 1430 N N . LYS A 1 182 ? -9.862 -10.254 -0.261 1.00 89.69 182 LYS A N 1
ATOM 1431 C CA . LYS A 1 182 ? -10.980 -10.123 0.683 1.00 89.69 182 LYS A CA 1
ATOM 1432 C C . LYS A 1 182 ? -10.709 -10.877 1.984 1.00 89.69 182 LYS A C 1
ATOM 1434 O O . LYS A 1 182 ? -10.754 -10.261 3.044 1.00 89.69 182 LYS A O 1
ATOM 1439 N N . THR A 1 183 ? -10.361 -12.164 1.911 1.00 84.69 183 THR A N 1
ATOM 1440 C CA . THR A 1 183 ? -10.052 -12.967 3.105 1.00 84.69 183 THR A CA 1
ATOM 1441 C C . THR A 1 183 ? -8.860 -12.414 3.880 1.00 84.69 183 THR A C 1
ATOM 1443 O O . THR A 1 183 ? -8.887 -12.408 5.106 1.00 84.69 183 THR A O 1
ATOM 1446 N N . LEU A 1 184 ? -7.834 -11.890 3.204 1.00 88.19 184 LEU A N 1
ATOM 1447 C CA . LEU A 1 184 ? -6.710 -11.238 3.876 1.00 88.19 184 LEU A CA 1
ATOM 1448 C C . LEU A 1 184 ? -7.139 -9.962 4.617 1.00 88.19 184 LEU A C 1
ATOM 1450 O O . LEU A 1 184 ? -6.710 -9.728 5.744 1.00 88.19 184 LEU A O 1
ATOM 1454 N N . ILE A 1 185 ? -8.012 -9.150 4.017 1.00 90.44 185 ILE A N 1
ATOM 1455 C CA . ILE A 1 185 ? -8.579 -7.970 4.680 1.00 90.44 185 ILE A CA 1
ATOM 1456 C C . ILE A 1 185 ? -9.408 -8.396 5.896 1.00 90.44 185 ILE A C 1
ATOM 1458 O O . ILE A 1 185 ? -9.248 -7.820 6.965 1.00 90.44 185 ILE A O 1
ATOM 1462 N N . GLU A 1 186 ? -10.258 -9.415 5.769 1.00 85.31 186 GLU A N 1
ATOM 1463 C CA . GLU A 1 186 ? -11.051 -9.947 6.886 1.00 85.31 186 GLU A CA 1
ATOM 1464 C C . GLU A 1 186 ? -10.157 -10.469 8.018 1.00 85.31 186 GLU A C 1
ATOM 1466 O O . GLU A 1 186 ? -10.381 -10.125 9.180 1.00 85.31 186 GLU A O 1
ATOM 1471 N N . TYR A 1 187 ? -9.104 -11.221 7.680 1.00 81.44 187 TYR A N 1
ATOM 1472 C CA . TYR A 1 187 ? -8.092 -11.684 8.628 1.00 81.44 187 TYR A CA 1
ATOM 1473 C C . TYR A 1 187 ? -7.449 -10.507 9.369 1.00 81.44 187 TYR A C 1
ATOM 1475 O O . TYR A 1 187 ? -7.444 -10.489 10.597 1.00 81.44 187 TYR A O 1
ATOM 1483 N N . TYR A 1 188 ? -6.999 -9.481 8.644 1.00 83.00 188 TYR A N 1
ATOM 1484 C CA . TYR A 1 188 ? -6.435 -8.267 9.236 1.00 83.00 188 TYR A CA 1
ATOM 1485 C C . TYR A 1 188 ? -7.420 -7.554 10.178 1.00 83.00 188 TYR A C 1
ATOM 1487 O O . TYR A 1 188 ? -7.046 -7.089 11.259 1.00 83.00 188 TYR A O 1
ATOM 1495 N N . LEU A 1 189 ? -8.694 -7.442 9.793 1.00 81.81 189 LEU A N 1
ATOM 1496 C CA . LEU A 1 189 ? -9.705 -6.801 10.636 1.00 81.81 189 LEU A CA 1
ATOM 1497 C C . LEU A 1 189 ? -9.905 -7.556 11.954 1.00 81.81 189 LEU A C 1
ATOM 1499 O O . LEU A 1 189 ? -10.061 -6.915 12.993 1.00 81.81 189 LEU A O 1
ATOM 1503 N N . ILE A 1 190 ? -9.866 -8.888 11.928 1.00 73.44 190 ILE A N 1
ATOM 1504 C CA . ILE A 1 190 ? -9.958 -9.725 13.131 1.00 73.44 190 ILE A CA 1
ATOM 1505 C C . ILE A 1 190 ? -8.686 -9.591 13.977 1.00 73.44 190 ILE A C 1
ATOM 1507 O O . ILE A 1 190 ? -8.781 -9.289 15.166 1.00 73.44 190 ILE A O 1
ATOM 1511 N N . ASP A 1 191 ? -7.514 -9.754 13.365 1.00 68.44 191 ASP A N 1
ATOM 1512 C CA . ASP A 1 191 ? -6.210 -9.747 14.041 1.00 68.44 191 ASP A CA 1
ATOM 1513 C C . ASP A 1 191 ? -5.946 -8.408 14.745 1.00 68.44 191 ASP A C 1
ATOM 1515 O O . ASP A 1 191 ? -5.700 -8.352 15.953 1.00 68.44 191 ASP A O 1
ATOM 1519 N N . SER A 1 192 ? -6.168 -7.297 14.031 1.00 67.25 192 SER A N 1
ATOM 1520 C CA . SER A 1 192 ? -6.074 -5.953 14.619 1.00 67.25 192 SER A CA 1
ATOM 1521 C C . SER A 1 192 ? -7.065 -5.739 15.768 1.00 67.25 192 SER A C 1
ATOM 1523 O O . SER A 1 192 ? -6.775 -4.999 16.706 1.00 67.25 192 SER A O 1
ATOM 1525 N N . THR A 1 193 ? -8.223 -6.404 15.749 1.00 62.81 193 THR A N 1
ATOM 1526 C CA . THR A 1 193 ? -9.198 -6.288 16.838 1.00 62.81 193 THR A CA 1
ATOM 1527 C C . THR A 1 193 ? -8.757 -7.043 18.092 1.00 62.81 193 THR A C 1
ATOM 1529 O O . THR A 1 193 ? -8.821 -6.478 19.186 1.00 62.81 193 THR A O 1
ATOM 1532 N N . ILE A 1 194 ? -8.267 -8.278 17.944 1.00 56.22 194 ILE A N 1
ATOM 1533 C CA . ILE A 1 194 ? -7.757 -9.100 19.056 1.00 56.22 194 ILE A CA 1
ATOM 1534 C C . ILE A 1 194 ? -6.556 -8.418 19.722 1.00 56.22 194 ILE A C 1
ATOM 1536 O O . ILE A 1 194 ? -6.459 -8.367 20.954 1.00 56.22 194 ILE A O 1
ATOM 1540 N N . PHE A 1 195 ? -5.664 -7.834 18.920 1.00 56.66 195 PHE A N 1
ATOM 1541 C CA . PHE A 1 195 ? -4.518 -7.086 19.428 1.00 56.66 195 PHE A CA 1
ATOM 1542 C C . PHE A 1 195 ? -4.950 -5.900 20.304 1.00 56.66 195 PHE A C 1
ATOM 1544 O O . PHE A 1 195 ? -4.508 -5.771 21.444 1.00 56.66 195 PHE A O 1
ATOM 1551 N N . HIS A 1 196 ? -5.899 -5.082 19.837 1.00 58.97 196 HIS A N 1
ATOM 1552 C CA . HIS A 1 196 ? -6.420 -3.959 20.626 1.00 58.97 196 HIS A CA 1
ATOM 1553 C C . HIS A 1 196 ? -7.174 -4.387 21.896 1.00 58.97 196 HIS A C 1
ATOM 1555 O O . HIS A 1 196 ? -7.226 -3.633 22.863 1.00 58.97 196 HIS A O 1
ATOM 1561 N N . GLU A 1 197 ? -7.800 -5.565 21.902 1.00 50.69 197 GLU A N 1
ATOM 1562 C CA . GLU A 1 197 ? -8.444 -6.154 23.086 1.00 50.69 197 GLU A CA 1
ATOM 1563 C C . GLU A 1 197 ? -7.431 -6.548 24.167 1.00 50.69 197 GLU A C 1
ATOM 1565 O O . GLU A 1 197 ? -7.669 -6.332 25.354 1.00 50.69 197 GLU A O 1
ATOM 1570 N N . SER A 1 198 ? -6.289 -7.091 23.748 1.00 43.09 198 SER A N 1
ATOM 1571 C CA . SER A 1 198 ? -5.208 -7.505 24.646 1.00 43.09 198 SER A CA 1
ATOM 1572 C C . SER A 1 198 ? -4.312 -6.342 25.094 1.00 43.09 198 SER A C 1
ATOM 1574 O O . SER A 1 198 ? -3.672 -6.448 26.139 1.00 43.09 198 SER A O 1
ATOM 1576 N N . HIS A 1 199 ? -4.318 -5.219 24.363 1.00 45.16 199 HIS A N 1
ATOM 1577 C CA . HIS A 1 199 ? -3.435 -4.067 24.588 1.00 45.16 199 HIS A CA 1
ATOM 1578 C C . HIS A 1 199 ? -4.199 -2.715 24.536 1.00 45.16 199 HIS A C 1
ATOM 1580 O O . HIS A 1 199 ? -3.962 -1.883 23.657 1.00 45.16 199 HIS A O 1
ATOM 1586 N N . PRO A 1 200 ? -5.127 -2.438 25.479 1.00 43.19 200 PRO A N 1
ATOM 1587 C CA . PRO A 1 200 ? -6.044 -1.288 25.402 1.00 43.19 200 PRO A CA 1
ATOM 1588 C C . PRO A 1 200 ? -5.371 0.092 25.544 1.00 43.19 200 PRO A C 1
ATOM 1590 O O . PRO A 1 200 ? -5.876 1.081 25.008 1.00 43.19 200 PRO A O 1
ATOM 1593 N N . TYR A 1 201 ? -4.218 0.170 26.217 1.00 36.91 201 TYR A N 1
ATOM 1594 C CA . TYR A 1 201 ? -3.458 1.412 26.439 1.00 36.91 201 TYR A CA 1
ATOM 1595 C C . TYR A 1 201 ? -2.795 1.983 25.176 1.00 36.91 201 TYR A C 1
ATOM 1597 O O . TYR A 1 201 ? -2.338 3.119 25.181 1.00 36.91 201 TYR A O 1
ATOM 1605 N N . TYR A 1 202 ? -2.773 1.229 24.078 1.00 42.38 202 TYR A N 1
ATOM 1606 C CA . TYR A 1 202 ? -2.172 1.659 22.813 1.00 42.38 202 TYR A CA 1
ATOM 1607 C C . TYR A 1 202 ? -3.172 2.374 21.895 1.00 42.38 202 TYR A C 1
ATOM 1609 O O . TYR A 1 202 ? -2.803 2.900 20.851 1.00 42.38 202 TYR A O 1
ATOM 1617 N N . SER A 1 203 ? -4.440 2.472 22.309 1.00 41.78 203 SER A N 1
ATOM 1618 C CA . SER A 1 203 ? -5.466 3.274 21.626 1.00 41.78 203 SER A CA 1
ATOM 1619 C C . SER A 1 203 ? -5.283 4.794 21.779 1.00 41.78 203 SER A C 1
ATOM 1621 O O . SER A 1 203 ? -5.994 5.557 21.125 1.00 41.78 203 SER A O 1
ATOM 1623 N N . THR A 1 204 ? -4.346 5.236 22.629 1.00 37.00 204 THR A N 1
ATOM 1624 C CA . THR A 1 204 ? -4.147 6.645 23.014 1.00 37.00 204 THR A CA 1
ATOM 1625 C C . THR A 1 204 ? -2.871 7.288 22.461 1.00 37.00 204 THR A C 1
ATOM 1627 O O . THR A 1 204 ? -2.663 8.479 22.678 1.00 37.00 204 THR A O 1
ATOM 1630 N N . PHE A 1 205 ? -2.003 6.546 21.762 1.00 34.84 205 PHE A N 1
ATOM 1631 C CA . PHE A 1 205 ? -0.870 7.148 21.045 1.00 34.84 205 PHE A CA 1
ATOM 1632 C C . PHE A 1 205 ? -1.375 7.884 19.790 1.00 34.84 205 PHE A C 1
ATOM 1634 O O . PHE A 1 205 ? -2.405 7.486 19.240 1.00 34.84 205 PHE A O 1
ATOM 1641 N N . PRO A 1 206 ? -0.713 8.970 19.331 1.00 39.50 206 PRO A N 1
ATOM 1642 C CA . PRO A 1 206 ? -1.157 9.710 18.156 1.00 39.50 206 PRO A CA 1
ATOM 1643 C C . PRO A 1 206 ? -1.236 8.730 16.990 1.00 39.50 206 PRO A C 1
ATOM 1645 O O . PRO A 1 206 ? -0.213 8.222 16.541 1.00 39.50 206 PRO A O 1
ATOM 1648 N N . LEU A 1 207 ? -2.467 8.460 16.544 1.00 43.41 207 LEU A N 1
ATOM 1649 C CA . LEU A 1 207 ? -2.885 7.313 15.721 1.00 43.41 207 LEU A CA 1
ATOM 1650 C C . LEU A 1 207 ? -2.096 7.083 14.421 1.00 43.41 207 LEU A C 1
ATOM 1652 O O . LEU A 1 207 ? -2.328 6.086 13.748 1.00 43.41 207 LEU A O 1
ATOM 1656 N N . PHE A 1 208 ? -1.206 8.002 14.050 1.00 42.84 208 PHE A N 1
ATOM 1657 C CA . PHE A 1 208 ? -0.446 7.992 12.806 1.00 42.84 208 PHE A CA 1
ATOM 1658 C C . PHE A 1 208 ? 0.992 8.519 12.954 1.00 42.84 208 PHE A C 1
ATOM 1660 O O . PHE A 1 208 ? 1.646 8.782 11.949 1.00 42.84 208 PHE A O 1
ATOM 1667 N N . GLY A 1 209 ? 1.489 8.714 14.182 1.00 42.31 209 GLY A N 1
ATOM 1668 C CA . GLY A 1 209 ? 2.836 9.250 14.419 1.00 42.31 209 GLY A CA 1
ATOM 1669 C C . GLY A 1 209 ? 3.046 10.712 13.994 1.00 42.31 209 GLY A C 1
ATOM 1670 O O . GLY A 1 209 ? 4.192 11.143 13.933 1.00 42.31 209 GLY A O 1
ATOM 1671 N N . PHE A 1 210 ? 1.974 11.460 13.704 1.00 43.66 210 PHE A N 1
ATOM 1672 C CA . PHE A 1 210 ? 2.034 12.896 13.406 1.00 43.66 210 PHE A CA 1
ATOM 1673 C C . PHE A 1 210 ? 2.065 13.723 14.694 1.00 43.66 210 PHE A C 1
ATOM 1675 O O . PHE A 1 210 ? 1.276 13.465 15.611 1.00 43.66 210 PHE A O 1
ATOM 1682 N N . ASP A 1 211 ? 2.929 14.736 14.744 1.00 51.91 211 ASP A N 1
ATOM 1683 C CA . ASP A 1 211 ? 2.929 15.735 15.816 1.00 51.91 211 ASP A CA 1
ATOM 1684 C C . ASP A 1 211 ? 1.917 16.874 15.555 1.00 51.91 211 ASP A C 1
ATOM 1686 O O . ASP A 1 211 ? 1.323 16.984 14.478 1.00 51.91 211 ASP A O 1
ATOM 1690 N N . GLU A 1 212 ? 1.662 17.719 16.562 1.00 53.72 212 GLU A N 1
ATOM 1691 C CA . GLU A 1 212 ? 0.710 18.837 16.440 1.00 53.72 212 GLU A CA 1
ATOM 1692 C C . GLU A 1 212 ? 1.086 19.840 15.337 1.00 53.72 212 GLU A C 1
ATOM 1694 O O . GLU A 1 212 ? 0.202 20.427 14.705 1.00 53.72 212 GLU A O 1
ATOM 1699 N N . GLU A 1 213 ? 2.380 20.049 15.094 1.00 58.38 213 GLU A N 1
ATOM 1700 C CA . GLU A 1 213 ? 2.869 20.958 14.055 1.00 58.38 213 GLU A CA 1
ATOM 1701 C C . GLU A 1 213 ? 2.584 20.394 12.660 1.00 58.38 213 GLU A C 1
ATOM 1703 O O . GLU A 1 213 ? 2.229 21.126 11.732 1.00 58.38 213 GLU A O 1
ATOM 1708 N N . GLU A 1 214 ? 2.637 19.075 12.523 1.00 53.16 214 GLU A N 1
ATOM 1709 C CA . GLU A 1 214 ? 2.313 18.355 11.308 1.00 53.16 214 GLU A CA 1
ATOM 1710 C C . GLU A 1 214 ? 0.815 18.431 10.986 1.00 53.16 214 GLU A C 1
ATOM 1712 O O . GLU A 1 214 ? 0.461 18.709 9.841 1.00 53.16 214 GLU A O 1
ATOM 1717 N N . TYR A 1 215 ? -0.073 18.327 11.981 1.00 56.53 215 TYR A N 1
ATOM 1718 C CA . TYR A 1 215 ? -1.510 18.591 11.795 1.00 56.53 215 TYR A CA 1
ATOM 1719 C C . TYR A 1 215 ? -1.786 20.034 11.335 1.00 56.53 215 TYR A C 1
ATOM 1721 O O . TYR A 1 215 ? -2.538 20.248 10.376 1.00 56.53 215 TYR A O 1
ATOM 1729 N N . LYS A 1 216 ? -1.125 21.029 11.949 1.00 67.38 216 LYS A N 1
ATOM 1730 C CA . LYS A 1 216 ? -1.244 22.448 11.556 1.00 67.38 216 LYS A CA 1
ATOM 1731 C C . LYS A 1 216 ? -0.758 22.693 10.131 1.00 67.38 216 LYS A C 1
ATOM 1733 O O . LYS A 1 216 ? -1.445 23.378 9.374 1.00 67.38 216 LYS A O 1
ATOM 1738 N N . ARG A 1 217 ? 0.382 22.109 9.738 1.00 68.44 217 ARG A N 1
ATOM 1739 C CA . ARG A 1 217 ? 0.932 22.222 8.374 1.00 68.44 217 ARG A CA 1
ATOM 1740 C C . ARG A 1 217 ? -0.059 21.732 7.321 1.00 68.44 217 ARG A C 1
ATOM 1742 O O . ARG A 1 217 ? -0.138 22.309 6.240 1.00 68.44 217 ARG A O 1
ATOM 1749 N N . LEU A 1 218 ? -0.805 20.675 7.635 1.00 57.88 218 LEU A N 1
ATOM 1750 C CA . LEU A 1 218 ? -1.796 20.085 6.735 1.00 57.88 218 LEU A CA 1
ATOM 1751 C C . LEU A 1 218 ? -3.147 20.811 6.746 1.00 57.88 218 LEU A C 1
ATOM 1753 O O . LEU A 1 218 ? -4.000 20.506 5.912 1.00 57.88 218 LEU A O 1
ATOM 1757 N N . GLY A 1 219 ? -3.358 21.756 7.667 1.00 65.88 219 GLY A N 1
ATOM 1758 C CA . GLY A 1 219 ? -4.644 22.427 7.850 1.00 65.88 219 GLY A CA 1
ATOM 1759 C C . GLY A 1 219 ? -5.745 21.476 8.329 1.00 65.88 219 GLY A C 1
ATOM 1760 O O . GLY A 1 219 ? -6.898 21.624 7.925 1.00 65.88 219 GLY A O 1
ATOM 1761 N N . ILE A 1 220 ? -5.391 20.467 9.134 1.00 55.16 220 ILE A N 1
ATOM 1762 C CA . ILE A 1 220 ? -6.312 19.441 9.641 1.00 55.16 220 ILE A CA 1
ATOM 1763 C C . ILE A 1 220 ? -6.342 19.523 11.168 1.00 55.16 220 ILE A C 1
ATOM 1765 O O . ILE A 1 220 ? -5.295 19.563 11.805 1.00 55.16 220 ILE A O 1
ATOM 1769 N N . GLU A 1 221 ? -7.536 19.527 11.765 1.00 57.84 221 GLU A N 1
ATOM 1770 C CA . GLU A 1 221 ? -7.667 19.474 13.224 1.00 57.84 221 GLU A CA 1
ATOM 1771 C C . GLU A 1 221 ? -7.316 18.075 13.766 1.00 57.84 221 GLU A C 1
ATOM 1773 O O . GLU A 1 221 ? -7.761 17.067 13.194 1.00 57.84 221 GLU A O 1
ATOM 1778 N N . PRO A 1 222 ? -6.553 17.984 14.873 1.00 53.88 222 PRO A N 1
ATOM 1779 C CA . PRO A 1 222 ? -6.268 16.709 15.519 1.00 53.88 222 PRO A CA 1
ATOM 1780 C C . PRO A 1 222 ? -7.564 16.035 16.020 1.00 53.88 222 PRO A C 1
ATOM 1782 O O . PRO A 1 222 ? -8.577 16.704 16.247 1.00 53.88 222 PRO A O 1
ATOM 1785 N N . PRO A 1 223 ? -7.589 14.699 16.187 1.00 52.88 223 PRO A N 1
ATOM 1786 C CA . PRO A 1 223 ? -8.792 13.996 16.630 1.00 52.88 223 PRO A CA 1
ATOM 1787 C C . PRO A 1 223 ? -9.221 14.424 18.046 1.00 52.88 223 PRO A C 1
ATOM 1789 O O . PRO A 1 223 ? -8.417 14.376 18.971 1.00 52.88 223 PRO A O 1
ATOM 1792 N N . SER A 1 224 ? -10.494 14.794 18.237 1.00 59.03 224 SER A N 1
ATOM 1793 C CA . SER A 1 224 ? -11.052 15.113 19.563 1.00 59.03 224 SER A CA 1
ATOM 1794 C C . SER A 1 224 ? -11.305 13.858 20.414 1.00 59.03 224 SER A C 1
ATOM 1796 O O . SER A 1 224 ? -11.572 12.787 19.870 1.00 59.03 224 SER A O 1
ATOM 1798 N N . GLU A 1 225 ? -11.315 13.981 21.748 1.00 52.06 225 GLU A N 1
ATOM 1799 C CA . GLU A 1 225 ? -11.667 12.885 22.682 1.00 52.06 225 GLU A CA 1
ATOM 1800 C C . GLU A 1 225 ? -13.029 12.235 22.360 1.00 52.06 225 GLU A C 1
ATOM 1802 O O . GLU A 1 225 ? -13.208 11.020 22.439 1.00 52.06 225 GLU A O 1
ATOM 1807 N N . GLU A 1 226 ? -13.989 13.030 21.897 1.00 52.28 226 GLU A N 1
ATOM 1808 C CA . GLU A 1 226 ? -15.311 12.560 21.474 1.00 52.28 226 GLU A CA 1
ATOM 1809 C C . GLU A 1 226 ? -15.243 11.700 20.192 1.00 52.28 226 GLU A C 1
ATOM 1811 O O . GLU A 1 226 ? -15.972 10.715 20.025 1.00 52.28 226 GLU A O 1
ATOM 1816 N N . ARG A 1 227 ? -14.301 12.019 19.293 1.00 55.16 227 ARG A N 1
ATOM 1817 C CA . ARG A 1 227 ? -13.994 11.233 18.088 1.00 55.16 227 ARG A CA 1
ATOM 1818 C C . ARG A 1 227 ? -13.336 9.898 18.448 1.00 55.16 227 ARG A C 1
ATOM 1820 O O . ARG A 1 227 ? -13.610 8.910 17.765 1.00 55.16 227 ARG A O 1
ATOM 1827 N N . PHE A 1 228 ? -12.555 9.842 19.531 1.00 52.84 228 PHE A N 1
ATOM 1828 C CA . PHE A 1 228 ? -12.022 8.592 20.086 1.00 52.84 228 PHE A CA 1
ATOM 1829 C C . PHE A 1 228 ? -13.131 7.680 20.624 1.00 52.84 228 PHE A C 1
ATOM 1831 O O . PHE A 1 228 ? -13.180 6.504 20.268 1.00 52.84 228 PHE A O 1
ATOM 1838 N N . ALA A 1 229 ? -14.087 8.207 21.393 1.00 51.75 229 ALA A N 1
ATOM 1839 C CA . ALA A 1 229 ? -15.203 7.407 21.915 1.00 51.75 229 ALA A CA 1
ATOM 1840 C C . ALA A 1 229 ? -16.055 6.768 20.794 1.00 51.75 229 ALA A C 1
ATOM 1842 O O . ALA A 1 229 ? -16.491 5.618 20.894 1.00 51.75 229 ALA A O 1
ATOM 1843 N N . LYS A 1 230 ? -16.238 7.483 19.677 1.00 52.66 230 LYS A N 1
ATOM 1844 C CA . LYS A 1 230 ? -16.964 6.986 18.497 1.00 52.66 230 LYS A CA 1
ATOM 1845 C C . LYS A 1 230 ? -16.246 5.835 17.776 1.00 52.66 230 LYS A C 1
ATOM 1847 O O . LYS A 1 230 ? -16.911 4.949 17.238 1.00 52.66 230 LYS A O 1
ATOM 1852 N N . LEU A 1 231 ? -14.909 5.813 17.779 1.00 46.44 231 LEU A N 1
ATOM 1853 C CA . LEU A 1 231 ? -14.112 4.727 17.186 1.00 46.44 231 LEU A CA 1
ATOM 1854 C C . LEU A 1 231 ? -14.367 3.386 17.883 1.00 46.44 231 LEU A C 1
ATOM 1856 O O . LEU A 1 231 ? -14.515 2.365 17.209 1.00 46.44 231 LEU A O 1
ATOM 1860 N N . THR A 1 232 ? -14.489 3.406 19.210 1.00 48.31 232 THR A N 1
ATOM 1861 C CA . THR A 1 232 ? -14.790 2.220 20.020 1.00 48.31 232 THR A CA 1
ATOM 1862 C C . THR A 1 232 ? -16.183 1.663 19.717 1.00 48.31 232 THR A C 1
ATOM 1864 O O . THR A 1 232 ? -16.347 0.454 19.589 1.00 48.31 232 THR A O 1
ATOM 1867 N N . ALA A 1 233 ? -17.181 2.526 19.505 1.00 52.81 233 ALA A N 1
ATOM 1868 C CA . ALA A 1 233 ? -18.533 2.094 19.139 1.00 52.81 233 ALA A CA 1
ATOM 1869 C C . ALA A 1 233 ? -18.611 1.507 17.712 1.00 52.81 233 ALA A C 1
ATOM 1871 O O . ALA A 1 233 ? -19.295 0.511 17.469 1.00 52.81 233 ALA A O 1
ATOM 1872 N N . ASP A 1 234 ? -17.883 2.088 16.753 1.00 50.62 234 ASP A N 1
ATOM 1873 C CA . ASP A 1 234 ? -17.839 1.582 15.375 1.00 50.62 234 ASP A CA 1
ATOM 1874 C C . ASP A 1 234 ? -17.127 0.217 15.261 1.00 50.62 234 ASP A C 1
ATOM 1876 O O . ASP A 1 234 ? -17.445 -0.564 14.359 1.00 50.62 234 ASP A O 1
ATOM 1880 N N . ARG A 1 235 ? -16.201 -0.093 16.180 1.00 52.69 235 ARG A N 1
ATOM 1881 C CA . ARG A 1 235 ? -15.528 -1.400 16.300 1.00 52.69 235 ARG A CA 1
ATOM 1882 C C . ARG A 1 235 ? -16.516 -2.530 16.601 1.00 52.69 235 ARG A C 1
ATOM 1884 O O . ARG A 1 235 ? -16.502 -3.538 15.898 1.00 52.69 235 ARG A O 1
ATOM 1891 N N . GLU A 1 236 ? -17.402 -2.365 17.585 1.00 56.12 236 GLU A N 1
ATOM 1892 C CA . GLU A 1 236 ? -18.392 -3.403 17.932 1.00 56.12 236 GLU A CA 1
ATOM 1893 C C . GLU A 1 236 ? -19.357 -3.693 16.776 1.00 56.12 236 GLU A C 1
ATOM 1895 O O . GLU A 1 236 ? -19.734 -4.839 16.519 1.00 56.12 236 GLU A O 1
ATOM 1900 N N . LYS A 1 237 ? -19.691 -2.658 16.000 1.00 57.62 237 LYS A N 1
ATOM 1901 C CA . LYS A 1 237 ? -20.525 -2.789 14.806 1.00 57.62 237 LYS A CA 1
ATOM 1902 C C . LYS A 1 237 ? -19.845 -3.606 13.703 1.00 57.62 237 LYS A C 1
ATOM 1904 O O . LYS A 1 237 ? -20.520 -4.417 13.072 1.00 57.62 237 LYS A O 1
ATOM 1909 N N . ILE A 1 238 ? -18.540 -3.423 13.475 1.00 51.41 238 ILE A N 1
ATOM 1910 C CA . ILE A 1 238 ? -17.770 -4.226 12.506 1.00 51.41 238 ILE A CA 1
ATOM 1911 C C . ILE A 1 238 ? -17.751 -5.696 12.943 1.00 51.41 238 ILE A C 1
ATOM 1913 O O . ILE A 1 238 ? -18.076 -6.571 12.145 1.00 51.41 238 ILE A O 1
ATOM 1917 N N . LEU A 1 239 ? -17.480 -5.966 14.223 1.00 55.47 239 LEU A N 1
ATOM 1918 C CA . LEU A 1 239 ? -17.461 -7.326 14.771 1.00 55.47 239 LEU A CA 1
ATOM 1919 C C . LEU A 1 239 ? -18.803 -8.055 14.631 1.00 55.47 239 LEU A C 1
ATOM 1921 O O . LEU A 1 239 ? -18.824 -9.244 14.329 1.00 55.47 239 LEU A O 1
ATOM 1925 N N . SER A 1 240 ? -19.924 -7.353 14.815 1.00 64.31 240 SER A N 1
ATOM 1926 C CA . SER A 1 240 ? -21.262 -7.946 14.671 1.00 64.31 240 SER A CA 1
ATOM 1927 C C . SER A 1 240 ? -21.620 -8.353 13.237 1.00 64.31 240 SER A C 1
ATOM 1929 O O . SER A 1 240 ? -22.525 -9.157 13.051 1.00 64.31 240 SER A O 1
ATOM 1931 N N . LYS A 1 241 ? -20.928 -7.794 12.235 1.00 58.31 241 LYS A N 1
ATOM 1932 C CA . LYS A 1 241 ? -21.154 -8.074 10.809 1.00 58.31 241 LYS A CA 1
ATOM 1933 C C . LYS A 1 241 ? -20.197 -9.114 10.224 1.00 58.31 241 LYS A C 1
ATOM 1935 O O . LYS A 1 241 ? -20.431 -9.567 9.111 1.00 58.31 241 LYS A O 1
ATOM 1940 N N . LEU A 1 242 ? -19.113 -9.424 10.936 1.00 49.44 242 LEU A N 1
ATOM 1941 C CA . LEU A 1 242 ? -18.116 -10.428 10.544 1.00 49.44 242 LEU A CA 1
ATOM 1942 C C . LEU A 1 242 ? -18.380 -11.812 11.173 1.00 49.44 242 LEU A C 1
ATOM 1944 O O . LEU A 1 242 ? -17.686 -12.764 10.827 1.00 49.44 242 LEU A O 1
ATOM 1948 N N . LYS A 1 243 ? -19.345 -11.917 12.097 1.00 43.38 243 LYS A N 1
ATOM 1949 C CA . LYS A 1 243 ? -19.862 -13.176 12.662 1.00 43.38 243 LYS A CA 1
ATOM 1950 C C . LYS A 1 243 ? -21.085 -13.645 11.885 1.00 43.38 243 LYS A C 1
ATOM 1952 O O . LYS A 1 243 ? -21.248 -14.878 11.774 1.00 43.38 243 LYS A O 1
#

Secondary structure (DSSP, 8-state):
--EEEEE--TT--S--HHHHHHHHHTTTT-EEE-----TTSHHHHHHHHHHHHHH-SSEEEEEETHHHHHHTT-TTS-EEEES--S-TTTSSHHHH-HHHHTTHHHHHHHHHHIIIIIIHHHHTT--GGGGGEEEEEETT-SS---HHHHHHHH-SSS-S--EEEES--SSPPHHHIIIIIHHHHHHHHHHHHHHHHH-GGGGGS-TTS--HHHHHHHT-PPPPHHHHHHHHHHHHHHHHHH-

Organism: NCBI:txid2540710